Protein AF-0000000067922876 (afdb_homodimer)

Secondary structure (DSSP, 8-state):
------------HHHHHHHHHHHHHHTS-EE-EEEEEE-TTS-EEEEEE--EEEEETTTTEEEEEEETT-TTHHHHHHH-EEEEEEPBTT-HHHHHHHHS--S-GGGGS-EEE-TTS-EEETT-SEEEEEEEEEEEEETTEEEEEEEEEEEEE---PBPEEETTEEEEEEE-/-------------HHHHHHHHHHHHHTS-EE-EEEEEE-TTS-EEEEEE--EEEEETTTTEEEEEEETT-TTHHHHHHH-EEEEEEPBTT-HHHHHHHHS--S-GGGGS-EEE-TTS-EEETT-SEEEEEEEEEEEEETTEEEEEEEEEEEEE---PBPEEETTEEEEEEE-

Organism: Mesorhizobium plurifarium (NCBI:txid69974)

Sequence (344 aa):
MNAPLVGTSAHAPFAAGRDLFKTVSSHWPSGVAVITATADDKSLHGLTMSAVIALSLDPMQYLISVDKTSNTLPVLKATRRFCINFLSSRQQDVCMLFASKAADKFASVSHRISDTGLPLIEGAVSHIVCDVNSVISSGDHEIMIGDVRDIEHAGGDPLIHFKRSFHTVQPGMNAPLVGTSAHAPFAAGRDLFKTVSSHWPSGVAVITATADDKSLHGLTMSAVIALSLDPMQYLISVDKTSNTLPVLKATRRFCINFLSSRQQDVCMLFASKAADKFASVSHRISDTGLPLIEGAVSHIVCDVNSVISSGDHEIMIGDVRDIEHAGGDPLIHFKRSFHTVQPG

InterPro domains:
  IPR002563 Flavin reductase like domain [PF01613] (27-169)
  IPR002563 Flavin reductase like domain [SM00903] (25-168)
  IPR012349 FMN-binding split barrel [G3DSA:2.30.110.10] (16-172)
  IPR050268 NADH-dependent flavin reductase [PTHR30466] (20-170)

Solvent-accessible surface area (backbone atoms only — not comparable to full-atom values): 18486 Å² total; per-residue (Å²): 136,85,75,79,77,78,74,73,81,69,73,85,49,66,61,60,45,47,55,51,47,54,54,58,51,30,60,50,36,24,27,37,28,40,40,22,26,42,35,92,87,63,50,76,41,52,37,43,47,57,49,65,33,80,56,19,78,56,60,46,27,38,33,41,57,42,51,68,81,42,85,43,47,65,39,38,70,71,61,33,39,39,23,43,26,34,32,19,56,85,36,58,66,58,46,53,52,34,62,46,88,65,78,71,60,64,82,79,46,67,59,48,68,45,98,86,58,29,57,42,57,64,78,30,22,27,40,39,33,24,38,52,74,45,75,45,82,48,67,48,18,34,39,35,34,20,40,61,75,45,75,45,78,73,54,77,59,45,23,27,41,39,66,89,37,63,26,34,79,39,87,95,136,84,74,79,77,77,74,75,80,68,70,87,49,69,62,62,46,46,57,52,46,52,53,55,51,31,59,48,37,24,28,37,29,38,39,21,27,41,36,95,88,64,51,76,42,51,36,43,48,56,48,66,32,81,54,21,76,56,61,45,27,37,34,40,58,40,52,67,82,44,85,44,45,65,40,39,72,72,60,34,39,39,22,44,26,34,32,18,57,85,35,59,66,58,46,53,53,34,63,48,88,65,76,71,60,64,81,79,45,66,59,46,69,44,98,86,58,31,57,44,57,65,78,30,22,27,39,39,32,26,38,52,74,46,76,45,84,48,70,48,18,34,37,36,35,20,39,60,74,45,76,46,77,75,54,78,58,44,23,28,43,38,67,88,37,60,25,32,79,39,86,96

Radius of gyration: 21.59 Å; Cα contacts (8 Å, |Δi|>4): 779; chains: 2; bounding box: 59×87×53 Å

pLDDT: mean 91.7, std 16.91, range [32.31, 98.94]

Nearest PDB structures (foldseek):
  3nfw-assembly1_A  TM=9.593E-01  e=5.603E-18  Mycolicibacterium thermoresistibile ATCC 19527
  3rh7-assembly2_D  TM=9.737E-01  e=1.485E-16  Sinorhizobium meliloti 1021
  5zyr-assembly1_B  TM=9.660E-01  e=1.659E-16  Acinetobacter baumannii
  5zc2-assembly1_B  TM=9.644E-01  e=4.036E-16  Acinetobacter baumannii
  3pft-assembly1_A  TM=9.306E-01  e=4.915E-15  Mycolicibacterium goodii

Structure (mmCIF, N/CA/C/O backbone):
data_AF-0000000067922876-model_v1
#
loop_
_entity.id
_entity.type
_entity.pdbx_description
1 polymer 'Putative Flavin-dependent monooxygenase, reductase subunit HsaB'
#
loop_
_atom_site.group_PDB
_atom_site.id
_atom_site.type_symbol
_atom_site.label_atom_id
_atom_site.label_alt_id
_atom_site.label_comp_id
_atom_site.label_asym_id
_atom_site.label_entity_id
_atom_site.label_seq_id
_atom_site.pdbx_PDB_ins_code
_atom_site.Cartn_x
_atom_site.Cartn_y
_atom_site.Cartn_z
_atom_site.occupancy
_atom_site.B_iso_or_equiv
_atom_site.auth_seq_id
_atom_site.auth_comp_id
_atom_site.auth_asym_id
_atom_site.auth_atom_id
_atom_site.pdbx_PDB_model_num
ATOM 1 N N . MET A 1 1 ? -32.156 -36.281 -33.844 1 32.38 1 MET A N 1
ATOM 2 C CA . MET A 1 1 ? -31.922 -36.375 -32.406 1 32.38 1 MET A CA 1
ATOM 3 C C . MET A 1 1 ? -31.172 -35.156 -31.891 1 32.38 1 MET A C 1
ATOM 5 O O . MET A 1 1 ? -29.984 -34.969 -32.219 1 32.38 1 MET A O 1
ATOM 9 N N . ASN A 1 2 ? -31.75 -33.938 -31.531 1 32.97 2 ASN A N 1
ATOM 10 C CA . ASN A 1 2 ? -31.328 -32.562 -31.234 1 32.97 2 ASN A CA 1
ATOM 11 C C . ASN A 1 2 ? -30.609 -32.5 -29.891 1 32.97 2 ASN A C 1
ATOM 13 O O . ASN A 1 2 ? -31.203 -32.781 -28.844 1 32.97 2 ASN A O 1
ATOM 17 N N . ALA A 1 3 ? -29.328 -32.875 -29.766 1 40.41 3 ALA A N 1
ATOM 18 C CA . ALA A 1 3 ? -28.594 -33 -28.516 1 40.41 3 ALA A CA 1
ATOM 19 C C . ALA A 1 3 ? -28.672 -31.688 -27.719 1 40.41 3 ALA A C 1
ATOM 21 O O . ALA A 1 3 ? -28.5 -30.609 -28.266 1 40.41 3 ALA A O 1
ATOM 22 N N . PRO A 1 4 ? -29.375 -31.625 -26.516 1 35.56 4 PRO A N 1
ATOM 23 C CA . PRO A 1 4 ? -29.562 -30.391 -25.766 1 35.56 4 PRO A CA 1
ATOM 24 C C . PRO A 1 4 ? -28.25 -29.703 -25.406 1 35.56 4 PRO A C 1
ATOM 26 O O . PRO A 1 4 ? -27.234 -30.375 -25.234 1 35.56 4 PRO A O 1
ATOM 29 N N . LEU A 1 5 ? -28.094 -28.469 -25.844 1 32.97 5 LEU A N 1
ATOM 30 C CA . LEU A 1 5 ? -27 -27.516 -25.594 1 32.97 5 LEU A CA 1
ATOM 31 C C . LEU A 1 5 ? -26.703 -27.391 -24.109 1 32.97 5 LEU A C 1
ATOM 33 O O . LEU A 1 5 ? -27.609 -27.203 -23.297 1 32.97 5 LEU A O 1
ATOM 37 N N . VAL A 1 6 ? -25.812 -28.156 -23.547 1 34.28 6 VAL A N 1
ATOM 38 C CA . VAL A 1 6 ? -25.281 -28.109 -22.188 1 34.28 6 VAL A CA 1
ATOM 39 C C . VAL A 1 6 ? -25.219 -26.656 -21.719 1 34.28 6 VAL A C 1
ATOM 41 O O . VAL A 1 6 ? -24.641 -25.812 -22.391 1 34.28 6 VAL A O 1
ATOM 44 N N . GLY A 1 7 ? -26.266 -26.094 -21.094 1 33.53 7 GLY A N 1
ATOM 45 C CA . GLY A 1 7 ? -26.328 -24.828 -20.359 1 33.53 7 GLY A CA 1
ATOM 46 C C . GLY A 1 7 ? -25.016 -24.484 -19.672 1 33.53 7 GLY A C 1
ATOM 47 O O . GLY A 1 7 ? -24.438 -25.312 -18.969 1 33.53 7 GLY A O 1
ATOM 48 N N . THR A 1 8 ? -24.203 -23.672 -20.219 1 33.72 8 THR A N 1
ATOM 49 C CA . THR A 1 8 ? -23.031 -22.984 -19.672 1 33.72 8 THR A CA 1
ATOM 50 C C . THR A 1 8 ? -23.312 -22.516 -18.25 1 33.72 8 THR A C 1
ATOM 52 O O . THR A 1 8 ? -24.266 -21.766 -18.016 1 33.72 8 THR A O 1
ATOM 55 N N . SER A 1 9 ? -23.438 -23.406 -17.234 1 35.66 9 SER A N 1
ATOM 56 C CA . SER A 1 9 ? -23.516 -23.047 -15.82 1 35.66 9 SER A CA 1
ATOM 57 C C . SER A 1 9 ? -22.938 -21.656 -15.562 1 35.66 9 SER A C 1
ATOM 59 O O . SER A 1 9 ? -21.734 -21.438 -15.797 1 35.66 9 SER A O 1
ATOM 61 N N . ALA A 1 10 ? -23.594 -20.672 -15.797 1 35.53 10 ALA A N 1
ATOM 62 C CA . ALA A 1 10 ? -23.516 -19.234 -15.547 1 35.53 10 ALA A CA 1
ATOM 63 C C . ALA A 1 10 ? -22.828 -18.938 -14.219 1 35.53 10 ALA A C 1
ATOM 65 O O . ALA A 1 10 ? -23.188 -19.5 -13.18 1 35.53 10 ALA A O 1
ATOM 66 N N . HIS A 1 11 ? -21.656 -18.469 -14.062 1 37.47 11 HIS A N 1
ATOM 67 C CA . HIS A 1 11 ? -20.891 -17.875 -12.969 1 37.47 11 HIS A CA 1
ATOM 68 C C . HIS A 1 11 ? -21.797 -17.078 -12.031 1 37.47 11 HIS A C 1
ATOM 70 O O . HIS A 1 11 ? -22.312 -16.031 -12.414 1 37.47 11 HIS A O 1
ATOM 76 N N . ALA A 1 12 ? -22.781 -17.5 -11.438 1 43.47 12 ALA A N 1
ATOM 77 C CA . ALA A 1 12 ? -23.281 -17 -10.156 1 43.47 12 ALA A CA 1
ATOM 78 C C . ALA A 1 12 ? -22.234 -16.172 -9.43 1 43.47 12 ALA A C 1
ATOM 80 O O . ALA A 1 12 ? -22.266 -16.047 -8.203 1 43.47 12 ALA A O 1
ATOM 81 N N . PRO A 1 13 ? -20.719 -15.773 -9.945 1 47.78 13 PRO A N 1
ATOM 82 C CA . PRO A 1 13 ? -19.281 -15.516 -9.953 1 47.78 13 PRO A CA 1
ATOM 83 C C . PRO A 1 13 ? -18.922 -14.148 -9.367 1 47.78 13 PRO A C 1
ATOM 85 O O . PRO A 1 13 ? -17.891 -14.008 -8.711 1 47.78 13 PRO A O 1
ATOM 88 N N . PHE A 1 14 ? -19.797 -13.125 -9.719 1 53.66 14 PHE A N 1
ATOM 89 C CA . PHE A 1 14 ? -19.297 -11.781 -9.438 1 53.66 14 PHE A CA 1
ATOM 90 C C . PHE A 1 14 ? -19.281 -11.516 -7.934 1 53.66 14 PHE A C 1
ATOM 92 O O . PHE A 1 14 ? -18.281 -11.016 -7.398 1 53.66 14 PHE A O 1
ATOM 99 N N . ALA A 1 15 ? -20.484 -11.75 -7.207 1 64.94 15 ALA A N 1
ATOM 100 C CA . ALA A 1 15 ? -20.594 -11.461 -5.777 1 64.94 15 ALA A CA 1
ATOM 101 C C . ALA A 1 15 ? -19.609 -12.32 -4.973 1 64.94 15 ALA A C 1
ATOM 103 O O . ALA A 1 15 ? -18.969 -11.828 -4.047 1 64.94 15 ALA A O 1
ATOM 104 N N . ALA A 1 16 ? -19.719 -13.602 -5.285 1 72.5 16 ALA A N 1
ATOM 105 C CA . ALA A 1 16 ? -18.781 -14.484 -4.605 1 72.5 16 ALA A CA 1
ATOM 106 C C . ALA A 1 16 ? -17.344 -14.008 -4.797 1 72.5 16 ALA A C 1
ATOM 108 O O . ALA A 1 16 ? -16.531 -14.07 -3.867 1 72.5 16 ALA A O 1
ATOM 109 N N . GLY A 1 17 ? -17.219 -13.477 -5.887 1 90.5 17 GLY A N 1
ATOM 110 C CA . GLY A 1 17 ? -15.891 -12.938 -6.184 1 90.5 17 GLY A CA 1
ATOM 111 C C . GLY A 1 17 ? -15.555 -11.703 -5.359 1 90.5 17 GLY A C 1
ATOM 112 O O . GLY A 1 17 ? -14.453 -11.602 -4.824 1 90.5 17 GLY A O 1
ATOM 113 N N . ARG A 1 18 ? -16.625 -10.906 -5.086 1 93.19 18 ARG A N 1
ATOM 114 C CA . ARG A 1 18 ? -16.422 -9.672 -4.336 1 93.19 18 ARG A CA 1
ATOM 115 C C . ARG A 1 18 ? -16.156 -9.961 -2.863 1 93.19 18 ARG A C 1
ATOM 117 O O . ARG A 1 18 ? -15.289 -9.336 -2.25 1 93.19 18 ARG A O 1
ATOM 124 N N . ASP A 1 19 ? -16.969 -10.852 -2.291 1 95.69 19 ASP A N 1
ATOM 125 C CA . ASP A 1 19 ? -16.797 -11.203 -0.886 1 95.69 19 ASP A CA 1
ATOM 126 C C . ASP A 1 19 ? -15.414 -11.812 -0.644 1 95.69 19 ASP A C 1
ATOM 128 O O . ASP A 1 19 ? -14.766 -11.5 0.354 1 95.69 19 ASP A O 1
ATOM 132 N N . LEU A 1 20 ? -15.078 -12.711 -1.515 1 97.25 20 LEU A N 1
ATOM 133 C CA . LEU A 1 20 ? -13.758 -13.328 -1.408 1 97.25 20 LEU A CA 1
ATOM 134 C C . LEU A 1 20 ? -12.656 -12.281 -1.541 1 97.25 20 LEU A C 1
ATOM 136 O O . LEU A 1 20 ? -11.68 -12.305 -0.794 1 97.25 20 LEU A O 1
ATOM 140 N N . PHE A 1 21 ? -12.875 -11.359 -2.436 1 98.31 21 PHE A N 1
ATOM 141 C CA . PHE A 1 21 ? -11.938 -10.258 -2.617 1 98.31 21 PHE A CA 1
ATOM 142 C C . PHE A 1 21 ? -11.781 -9.461 -1.329 1 98.31 21 PHE A C 1
ATOM 144 O O . PHE A 1 21 ? -10.664 -9.195 -0.882 1 98.31 21 PHE A O 1
ATOM 151 N N . LYS A 1 22 ? -12.844 -9.086 -0.706 1 97.5 22 LYS A N 1
ATOM 152 C CA . LYS A 1 22 ? -12.82 -8.312 0.533 1 97.5 22 LYS A CA 1
ATOM 153 C C . LYS A 1 22 ? -12.141 -9.094 1.655 1 97.5 22 LYS A C 1
ATOM 155 O O . LYS A 1 22 ? -11.383 -8.531 2.447 1 97.5 22 LYS A O 1
ATOM 160 N N . THR A 1 23 ? -12.43 -10.375 1.702 1 96.94 23 THR A N 1
ATOM 161 C CA . THR A 1 23 ? -11.82 -11.219 2.727 1 96.94 23 THR A CA 1
ATOM 162 C C . THR A 1 23 ? -10.305 -11.258 2.566 1 96.94 23 THR A C 1
ATOM 164 O O . THR A 1 23 ? -9.57 -11.008 3.523 1 96.94 23 THR A O 1
ATOM 167 N N . VAL A 1 24 ? -9.812 -11.5 1.406 1 97.94 24 VAL A N 1
ATOM 168 C CA . VAL A 1 24 ? -8.383 -11.617 1.147 1 97.94 24 VAL A CA 1
ATOM 169 C C . VAL A 1 24 ? -7.699 -10.273 1.376 1 97.94 24 VAL A C 1
ATOM 171 O O . VAL A 1 24 ? -6.613 -10.211 1.952 1 97.94 24 VAL A O 1
ATOM 174 N N . SER A 1 25 ? -8.352 -9.172 0.946 1 97.81 25 SER A N 1
ATOM 175 C CA . SER A 1 25 ? -7.789 -7.84 1.143 1 97.81 25 SER A CA 1
ATOM 176 C C . SER A 1 25 ? -7.637 -7.516 2.625 1 97.81 25 SER A C 1
ATOM 178 O O . SER A 1 25 ? -6.652 -6.895 3.033 1 97.81 25 SER A O 1
ATOM 180 N N . SER A 1 26 ? -8.609 -7.988 3.432 1 96.94 26 SER A N 1
ATOM 181 C CA . SER A 1 26 ? -8.555 -7.734 4.867 1 96.94 26 SER A CA 1
ATOM 182 C C . SER A 1 26 ? -7.465 -8.562 5.535 1 96.94 26 SER A C 1
ATOM 184 O O . SER A 1 26 ? -7.086 -8.297 6.676 1 96.94 26 SER A O 1
ATOM 186 N N . HIS A 1 27 ? -6.914 -9.555 4.875 1 96.56 27 HIS A N 1
ATOM 187 C CA . HIS A 1 27 ? -5.871 -10.422 5.414 1 96.56 27 HIS A CA 1
ATOM 188 C C . HIS A 1 27 ? -4.484 -9.883 5.074 1 96.56 27 HIS A C 1
ATOM 190 O O . HIS A 1 27 ? -3.473 -10.508 5.406 1 96.56 27 HIS A O 1
ATOM 196 N N . TRP A 1 28 ? -4.406 -8.805 4.406 1 97.62 28 TRP A N 1
ATOM 197 C CA . TRP A 1 28 ? -3.166 -8.047 4.246 1 97.62 28 TRP A CA 1
ATOM 198 C C . TRP A 1 28 ? -2.994 -7.035 5.371 1 97.62 28 TRP A C 1
ATOM 200 O O . TRP A 1 28 ? -3.686 -6.012 5.402 1 97.62 28 TRP A O 1
ATOM 210 N N . PRO A 1 29 ? -2.066 -7.289 6.289 1 97.19 29 PRO A N 1
ATOM 211 C CA . PRO A 1 29 ? -1.859 -6.316 7.367 1 97.19 29 PRO A CA 1
ATOM 212 C C . PRO A 1 29 ? -1.203 -5.027 6.883 1 97.19 29 PRO A C 1
ATOM 214 O O . PRO A 1 29 ? -0.337 -5.062 6.008 1 97.19 29 PRO A O 1
ATOM 217 N N . SER A 1 30 ? -1.574 -3.979 7.48 1 97.94 30 SER A N 1
ATOM 218 C CA . SER A 1 30 ? -0.999 -2.688 7.121 1 97.94 30 SER A CA 1
ATOM 219 C C . SER A 1 30 ? -1.071 -1.705 8.289 1 97.94 30 SER A C 1
ATOM 221 O O . SER A 1 30 ? -1.905 -1.856 9.18 1 97.94 30 SER A O 1
ATOM 223 N N . GLY A 1 31 ? -0.186 -0.714 8.234 1 97.94 31 GLY A N 1
ATOM 224 C CA . GLY A 1 31 ? -0.417 0.472 9.039 1 97.94 31 GLY A CA 1
ATOM 225 C C . GLY A 1 31 ? -1.659 1.24 8.633 1 97.94 31 GLY A C 1
ATOM 226 O O . GLY A 1 31 ? -2.312 0.896 7.645 1 97.94 31 GLY A O 1
ATOM 227 N N . VAL A 1 32 ? -1.961 2.236 9.438 1 98.62 32 VAL A N 1
ATOM 228 C CA . VAL A 1 32 ? -3.104 3.104 9.172 1 98.62 32 VAL A CA 1
ATOM 229 C C . VAL A 1 32 ? -2.68 4.566 9.297 1 98.62 32 VAL A C 1
ATOM 231 O O . VAL A 1 32 ? -1.89 4.918 10.18 1 98.62 32 VAL A O 1
ATOM 234 N N . ALA A 1 33 ? -3.227 5.34 8.43 1 98.88 33 ALA A N 1
ATOM 235 C CA . ALA A 1 33 ? -2.941 6.77 8.438 1 98.88 33 ALA A CA 1
ATOM 236 C C . ALA A 1 33 ? -4.227 7.586 8.352 1 98.88 33 ALA A C 1
ATOM 238 O O . ALA A 1 33 ? -5.262 7.082 7.91 1 98.88 33 ALA A O 1
ATOM 239 N N . VAL A 1 34 ? -4.164 8.781 8.797 1 98.94 34 VAL A N 1
ATOM 240 C CA . VAL A 1 34 ? -5.117 9.82 8.414 1 98.94 34 VAL A CA 1
ATOM 241 C C . VAL A 1 34 ? -4.473 10.766 7.406 1 98.94 34 VAL A C 1
ATOM 243 O O . VAL A 1 34 ? -3.416 11.344 7.672 1 98.94 34 VAL A O 1
ATOM 246 N N . ILE A 1 35 ? -5.078 10.859 6.289 1 98.94 35 ILE A N 1
ATOM 247 C CA . ILE A 1 35 ? -4.684 11.852 5.293 1 98.94 35 ILE A CA 1
ATOM 248 C C . ILE A 1 35 ? -5.43 13.164 5.547 1 98.94 35 ILE A C 1
ATOM 250 O O . ILE A 1 35 ? -6.656 13.172 5.676 1 98.94 35 ILE A O 1
ATOM 254 N N . THR A 1 36 ? -4.695 14.25 5.645 1 98.88 36 THR A N 1
ATOM 255 C CA . THR A 1 36 ? -5.355 15.531 5.91 1 98.88 36 THR A CA 1
ATOM 256 C C . THR A 1 36 ? -5.09 16.516 4.781 1 98.88 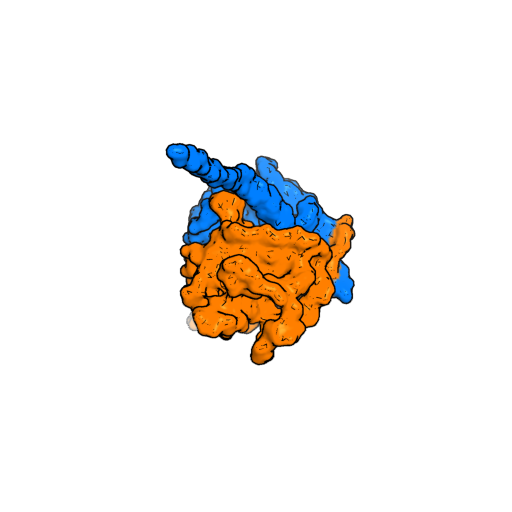36 THR A C 1
ATOM 258 O O . THR A 1 36 ? -4.074 16.422 4.086 1 98.88 36 THR A O 1
ATOM 261 N N . ALA A 1 37 ? -5.961 17.406 4.637 1 98.69 37 ALA A N 1
ATOM 262 C CA . ALA A 1 37 ? -5.91 18.469 3.645 1 98.69 37 ALA A CA 1
ATOM 263 C C . ALA A 1 37 ? -6.664 19.719 4.129 1 98.69 37 ALA A C 1
ATOM 265 O O . ALA A 1 37 ? -7.504 19.625 5.027 1 98.69 37 ALA A O 1
ATOM 266 N N . THR A 1 38 ? -6.332 20.812 3.576 1 98.62 38 THR A N 1
ATOM 267 C CA . THR A 1 38 ? -7.004 22.078 3.846 1 98.62 38 THR A CA 1
ATOM 268 C C . THR A 1 38 ? -7.637 22.641 2.574 1 98.62 38 THR A C 1
ATOM 270 O O . THR A 1 38 ? -6.957 22.828 1.563 1 98.62 38 THR A O 1
ATOM 273 N N . ALA A 1 39 ? -8.938 22.922 2.682 1 98.31 39 ALA A N 1
ATOM 274 C CA . ALA A 1 39 ? -9.633 23.5 1.541 1 98.31 39 ALA A CA 1
ATOM 275 C C . ALA A 1 39 ? -9.273 24.984 1.381 1 98.31 39 ALA A C 1
ATOM 277 O O . ALA A 1 39 ? -8.641 25.578 2.262 1 98.31 39 ALA A O 1
ATOM 278 N N . ASP A 1 40 ? -9.672 25.516 0.248 1 97.38 40 ASP A N 1
ATOM 279 C CA . ASP A 1 40 ? -9.383 26.906 -0.05 1 97.38 40 ASP A CA 1
ATOM 280 C C . ASP A 1 40 ? -10.062 27.844 0.958 1 97.38 40 ASP A C 1
ATOM 282 O O . ASP A 1 40 ? -9.539 28.906 1.27 1 97.38 40 ASP A O 1
ATOM 286 N N . ASP A 1 41 ? -11.188 27.453 1.432 1 97.31 41 ASP A N 1
ATOM 287 C CA . ASP A 1 41 ? -11.898 28.266 2.408 1 97.31 41 ASP A CA 1
ATOM 288 C C . ASP A 1 41 ? -11.359 28.031 3.818 1 97.31 41 ASP A C 1
ATOM 290 O O . ASP A 1 41 ? -11.977 28.469 4.801 1 97.31 41 ASP A O 1
ATOM 294 N N . LYS A 1 42 ? -10.336 27.234 3.947 1 96.69 42 LYS A N 1
ATOM 295 C CA . LYS A 1 42 ? -9.578 26.984 5.172 1 96.69 42 LYS A CA 1
ATOM 296 C C . LYS A 1 42 ? -10.234 25.906 6.016 1 96.69 42 LYS A C 1
ATOM 298 O O . LYS A 1 42 ? -9.742 25.562 7.094 1 96.69 42 LYS A O 1
ATOM 303 N N . SER A 1 43 ? -11.336 25.375 5.488 1 97.25 43 SER A N 1
ATOM 304 C CA . SER A 1 43 ? -11.891 24.219 6.203 1 97.25 43 SER A CA 1
ATOM 305 C C . SER A 1 43 ? -10.945 23.031 6.148 1 97.25 43 SER A C 1
ATOM 307 O O . SER A 1 43 ? -10.281 22.797 5.133 1 97.25 43 SER A O 1
ATOM 309 N N . LEU A 1 44 ? -10.891 22.281 7.242 1 98.25 44 LEU A N 1
ATOM 310 C CA . LEU A 1 44 ? -9.992 21.141 7.375 1 98.25 44 LEU A CA 1
ATOM 311 C C . LEU A 1 44 ? -10.719 19.844 7.035 1 98.25 44 LEU A C 1
ATOM 313 O O . LEU A 1 44 ? -11.875 19.656 7.41 1 98.25 44 LEU A O 1
ATOM 317 N N . HIS A 1 45 ? -10.062 18.984 6.297 1 98.12 45 HIS A N 1
ATOM 318 C CA . HIS A 1 45 ? -10.602 17.703 5.867 1 98.12 45 HIS A CA 1
ATOM 319 C C . HIS A 1 45 ? -9.617 16.578 6.145 1 98.12 45 HIS A C 1
ATOM 321 O O . HIS A 1 45 ? -8.406 16.812 6.246 1 98.12 45 HIS A O 1
ATOM 327 N N . GLY A 1 46 ? -10.117 15.406 6.281 1 98.62 46 GLY A N 1
ATOM 328 C CA . GLY A 1 46 ? -9.258 14.242 6.449 1 98.62 46 GLY A CA 1
ATOM 329 C C . GLY A 1 46 ? -10.008 12.93 6.359 1 98.62 46 GLY A C 1
ATOM 330 O O . GLY A 1 46 ? -11.234 12.891 6.516 1 98.62 46 GLY A O 1
ATOM 331 N N . LEU A 1 47 ? -9.344 11.898 6.129 1 98.62 47 LEU A N 1
ATOM 332 C CA . LEU A 1 47 ? -9.914 10.555 6.062 1 98.62 47 LEU A CA 1
ATOM 333 C C . LEU A 1 47 ? -8.906 9.508 6.512 1 98.62 47 LEU A C 1
ATOM 335 O O . LEU A 1 47 ? -7.699 9.688 6.34 1 98.62 47 LEU A O 1
ATOM 339 N N . THR A 1 48 ? -9.391 8.414 7.074 1 98.69 48 THR A N 1
ATOM 340 C CA . THR A 1 48 ? -8.586 7.25 7.445 1 98.69 48 THR A CA 1
ATOM 341 C C . THR A 1 48 ? -8.367 6.34 6.238 1 98.69 48 THR A C 1
ATOM 343 O O . THR A 1 48 ? -9.289 6.102 5.453 1 98.69 48 THR A O 1
ATOM 346 N N . MET A 1 49 ? -7.152 5.867 6.07 1 98.56 49 MET A N 1
ATOM 347 C CA . MET A 1 49 ? -6.914 4.844 5.059 1 98.56 49 MET A CA 1
ATOM 348 C C . MET A 1 49 ? -5.664 4.035 5.387 1 98.56 49 MET A C 1
ATOM 350 O O . MET A 1 49 ? -4.852 4.445 6.219 1 98.56 49 MET A O 1
ATOM 354 N N . SER A 1 50 ? -5.539 2.918 4.707 1 98.62 50 SER A N 1
ATOM 355 C CA . SER A 1 50 ? -4.332 2.1 4.773 1 98.62 50 SER A CA 1
ATOM 356 C C . SER A 1 50 ? -3.666 1.988 3.408 1 98.62 50 SER A C 1
ATOM 358 O O . SER A 1 50 ? -2.568 1.437 3.291 1 98.62 50 SER A O 1
ATOM 360 N N . ALA A 1 51 ? -4.277 2.479 2.373 1 98.81 51 ALA A N 1
ATOM 361 C CA . ALA A 1 51 ? -3.748 2.398 1.014 1 98.81 51 ALA A CA 1
ATOM 362 C C . ALA A 1 51 ? -2.664 3.447 0.787 1 98.81 51 ALA A C 1
ATOM 364 O O . ALA A 1 51 ? -2.885 4.434 0.081 1 98.81 51 ALA A O 1
ATOM 365 N N . VAL A 1 52 ? -1.503 3.25 1.337 1 98.94 52 VAL A N 1
ATOM 366 C CA . VAL A 1 52 ? -0.335 4.125 1.3 1 98.94 52 VAL A CA 1
ATOM 367 C C . VAL A 1 52 ? 0.901 3.316 0.909 1 98.94 52 VAL A C 1
ATOM 369 O O . VAL A 1 52 ? 1.114 2.211 1.413 1 98.94 52 VAL A O 1
ATOM 372 N N . ILE A 1 53 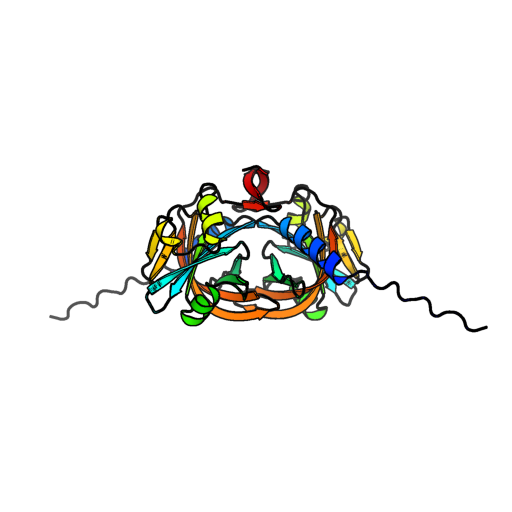? 1.687 3.807 0.001 1 98.81 53 ILE A N 1
ATOM 373 C CA . ILE A 1 53 ? 2.93 3.172 -0.419 1 98.81 53 ILE A CA 1
ATOM 374 C C . ILE A 1 53 ? 4.051 4.207 -0.461 1 98.81 53 ILE A C 1
ATOM 376 O O . ILE A 1 53 ? 3.873 5.301 -1.002 1 98.81 53 ILE A O 1
ATOM 380 N N . ALA A 1 54 ? 5.129 3.938 0.248 1 98.75 54 ALA A N 1
ATOM 381 C CA . ALA A 1 54 ? 6.348 4.66 -0.098 1 98.75 54 ALA A CA 1
ATOM 382 C C . ALA A 1 54 ? 6.805 4.316 -1.513 1 98.75 54 ALA A C 1
ATOM 384 O O . ALA A 1 54 ? 7.426 3.273 -1.736 1 98.75 54 ALA A O 1
ATOM 385 N N . LEU A 1 55 ? 6.582 5.152 -2.418 1 98.69 55 LEU A N 1
ATOM 386 C CA . LEU A 1 55 ? 6.578 4.812 -3.838 1 98.69 55 LEU A CA 1
ATOM 387 C C . LEU A 1 55 ? 7.988 4.871 -4.414 1 98.69 55 LEU A C 1
ATOM 389 O O . LEU A 1 55 ? 8.414 3.957 -5.129 1 98.69 55 LEU A O 1
ATOM 393 N N . SER A 1 56 ? 8.672 5.91 -4.129 1 98.62 56 SER A N 1
ATOM 394 C CA . SER A 1 56 ? 9.953 6.176 -4.766 1 98.62 56 SER A CA 1
ATOM 395 C C . SER A 1 56 ? 10.93 6.828 -3.793 1 98.62 56 SER A C 1
ATOM 397 O O . SER A 1 56 ? 10.531 7.652 -2.967 1 98.62 56 SER A O 1
ATOM 399 N N . LEU A 1 57 ? 12.141 6.461 -3.895 1 98 57 LEU A N 1
ATOM 400 C CA . LEU A 1 57 ? 13.203 7.105 -3.131 1 98 57 LEU A CA 1
ATOM 401 C C . LEU A 1 57 ? 13.781 8.297 -3.895 1 98 57 LEU A C 1
ATOM 403 O O . LEU A 1 57 ? 14.156 9.305 -3.289 1 98 57 LEU A O 1
ATOM 407 N N . ASP A 1 58 ? 13.789 8.133 -5.23 1 96.75 58 ASP A N 1
ATOM 408 C CA . ASP A 1 58 ? 14.328 9.195 -6.066 1 96.75 58 ASP A CA 1
ATOM 409 C C . ASP A 1 58 ? 13.43 9.469 -7.266 1 96.75 58 ASP A C 1
ATOM 411 O O . ASP A 1 58 ? 13.477 8.75 -8.266 1 96.75 58 ASP A O 1
ATOM 415 N N . PRO A 1 59 ? 12.758 10.703 -7.238 1 97.75 59 PRO A N 1
ATOM 416 C CA . PRO A 1 59 ? 12.562 11.547 -6.059 1 97.75 59 PRO A CA 1
ATOM 417 C C . PRO A 1 59 ? 11.758 10.852 -4.957 1 97.75 59 PRO A C 1
ATOM 419 O O . PRO A 1 59 ? 11.219 9.766 -5.18 1 97.75 59 PRO A O 1
ATOM 422 N N . MET A 1 60 ? 11.742 11.445 -3.773 1 98.62 60 MET A N 1
ATOM 423 C CA . MET A 1 60 ? 10.961 10.898 -2.67 1 98.62 60 MET A CA 1
ATOM 424 C C . MET A 1 60 ? 9.469 11.125 -2.898 1 98.62 60 MET A C 1
ATOM 426 O O . MET A 1 60 ? 9.008 12.266 -2.951 1 98.62 60 MET A O 1
ATOM 430 N N . GLN A 1 61 ? 8.75 9.984 -3.039 1 98.81 61 GLN A N 1
ATOM 431 C CA . GLN A 1 61 ? 7.32 10.055 -3.332 1 98.81 61 GLN A CA 1
ATOM 432 C C . GLN A 1 61 ? 6.539 9.055 -2.482 1 98.81 61 GLN A C 1
ATOM 434 O O . GLN A 1 61 ? 7.031 7.965 -2.186 1 98.81 61 GLN A O 1
ATOM 439 N N . TYR A 1 62 ? 5.383 9.484 -2.113 1 98.88 62 TYR A N 1
ATOM 440 C CA . TYR A 1 62 ? 4.363 8.57 -1.62 1 98.88 62 TYR A CA 1
ATOM 441 C C . TYR A 1 62 ? 3.189 8.492 -2.588 1 98.88 62 TYR A C 1
ATOM 443 O O . TYR A 1 62 ? 2.959 9.414 -3.373 1 98.88 62 TYR A O 1
ATOM 451 N N . LEU A 1 63 ? 2.557 7.367 -2.572 1 98.94 63 LEU A N 1
ATOM 452 C CA . LEU A 1 63 ? 1.294 7.148 -3.27 1 98.94 63 LEU A CA 1
ATOM 453 C C . LEU A 1 63 ? 0.172 6.848 -2.281 1 98.94 63 LEU A C 1
ATOM 455 O O . LEU A 1 63 ? 0.363 6.086 -1.331 1 98.94 63 LEU A O 1
ATOM 459 N N . ILE A 1 64 ? -1.017 7.508 -2.424 1 98.94 64 ILE A N 1
ATOM 460 C CA . ILE A 1 64 ? -2.236 7.16 -1.701 1 98.94 64 ILE A CA 1
ATOM 461 C C . ILE A 1 64 ? -3.355 6.855 -2.693 1 98.94 64 ILE A C 1
ATOM 463 O O . ILE A 1 64 ? -3.361 7.379 -3.811 1 98.94 64 ILE A O 1
ATOM 467 N N . SER A 1 65 ? -4.227 5.984 -2.346 1 98.94 65 SER A N 1
ATOM 468 C CA . SER A 1 65 ? -5.402 5.66 -3.146 1 98.94 65 SER A CA 1
ATOM 469 C C . SER A 1 65 ? -6.688 6.059 -2.43 1 98.94 65 SER A C 1
ATOM 471 O O . SER A 1 65 ? -7 5.531 -1.359 1 98.94 65 SER A O 1
ATOM 473 N N . VAL A 1 66 ? -7.422 6.945 -3.021 1 98.88 66 VAL A N 1
ATOM 474 C CA . VAL A 1 66 ? -8.539 7.586 -2.336 1 98.88 66 VAL A CA 1
ATOM 475 C C . VAL A 1 66 ? -9.859 7.137 -2.967 1 98.88 66 VAL A C 1
ATOM 477 O O . VAL A 1 66 ? -10.039 7.242 -4.184 1 98.88 66 VAL A O 1
ATOM 480 N N . ASP A 1 67 ? -10.758 6.613 -2.139 1 98.69 67 ASP A N 1
ATOM 481 C CA . ASP A 1 67 ? -12.102 6.258 -2.596 1 98.69 67 ASP A CA 1
ATOM 482 C C . ASP A 1 67 ? -12.781 7.445 -3.27 1 98.69 67 ASP A C 1
ATOM 484 O O . ASP A 1 67 ? -12.789 8.555 -2.729 1 98.69 67 ASP A O 1
ATOM 488 N N . LYS A 1 68 ? -13.344 7.219 -4.387 1 98.56 68 LYS A N 1
ATOM 489 C CA . LYS A 1 68 ? -13.945 8.289 -5.18 1 98.56 68 LYS A CA 1
ATOM 490 C C . LYS A 1 68 ? -15.133 8.906 -4.453 1 98.56 68 LYS A C 1
ATOM 492 O O . LYS A 1 68 ? -15.562 10.008 -4.793 1 98.56 68 LYS A O 1
ATOM 497 N N . THR A 1 69 ? -15.672 8.227 -3.467 1 97.88 69 THR A N 1
ATOM 498 C CA . THR A 1 69 ? -16.828 8.734 -2.736 1 97.88 69 THR A CA 1
ATOM 499 C C . THR A 1 69 ? -16.375 9.555 -1.526 1 97.88 69 THR A C 1
ATOM 501 O O . THR A 1 69 ? -17.219 10.109 -0.804 1 97.88 69 THR A O 1
ATOM 504 N N . SER A 1 70 ? -15.117 9.609 -1.247 1 97.69 70 SER A N 1
ATOM 505 C CA . SER A 1 70 ? -14.609 10.344 -0.088 1 97.69 70 SER A CA 1
ATOM 506 C C . SER A 1 70 ? -14.914 11.828 -0.196 1 97.69 70 SER A C 1
ATOM 508 O O . SER A 1 70 ? -14.695 12.445 -1.244 1 97.69 70 SER A O 1
ATOM 510 N N . ASN A 1 71 ? -15.344 12.453 0.901 1 96.94 71 ASN A N 1
ATOM 511 C CA . ASN A 1 71 ? -15.578 13.898 0.962 1 96.94 71 ASN A CA 1
ATOM 512 C C . ASN A 1 71 ? -14.273 14.68 0.917 1 96.94 71 ASN A C 1
ATOM 514 O O . ASN A 1 71 ? -14.273 15.891 0.682 1 96.94 71 ASN A O 1
ATOM 518 N N . THR A 1 72 ? -13.172 14 1.151 1 97.75 72 THR A N 1
ATOM 519 C CA . THR A 1 72 ? -11.867 14.656 1.163 1 97.75 72 THR A CA 1
ATOM 520 C C . THR A 1 72 ? -11.297 14.758 -0.249 1 97.75 72 THR A C 1
ATOM 522 O O . THR A 1 72 ? -10.461 15.609 -0.527 1 97.75 72 THR A O 1
ATOM 525 N N . LEU A 1 73 ? -11.727 13.906 -1.158 1 98.62 73 LEU A N 1
ATOM 526 C CA . LEU A 1 73 ? -11.125 13.773 -2.48 1 98.62 73 LEU A CA 1
ATOM 527 C C . LEU A 1 73 ? -11.219 15.078 -3.256 1 98.62 73 LEU A C 1
ATOM 529 O O . LEU A 1 73 ? -10.227 15.539 -3.824 1 98.62 73 LEU A O 1
ATOM 533 N N . PRO A 1 74 ? -12.391 15.805 -3.299 1 98.5 74 PRO A N 1
ATOM 534 C CA . PRO A 1 74 ? -12.445 17.062 -4.035 1 98.5 74 PRO A CA 1
ATOM 535 C C . PRO A 1 74 ? -11.438 18.094 -3.523 1 98.5 74 PRO A C 1
ATOM 537 O O . PRO A 1 74 ? -10.867 18.859 -4.309 1 98.5 74 PRO A O 1
ATOM 540 N N . VAL A 1 75 ? -11.219 18.109 -2.227 1 98.56 75 VAL A N 1
ATOM 541 C CA . VAL A 1 75 ? -10.258 19.047 -1.63 1 98.56 75 VAL A CA 1
ATOM 542 C C . VAL A 1 75 ? -8.844 18.688 -2.068 1 98.56 75 VAL A C 1
ATOM 544 O O . VAL A 1 75 ? -8.062 19.562 -2.445 1 98.56 75 VAL A O 1
ATOM 547 N N . LEU A 1 76 ? -8.484 17.391 -2.039 1 98.88 76 LEU A N 1
ATOM 548 C CA . LEU A 1 76 ? -7.176 16.906 -2.461 1 98.88 76 LEU A CA 1
ATOM 549 C C . LEU A 1 76 ? -6.906 17.266 -3.92 1 98.88 76 LEU A C 1
ATOM 551 O O . LEU A 1 76 ? -5.793 17.656 -4.273 1 98.88 76 LEU A O 1
ATOM 555 N N .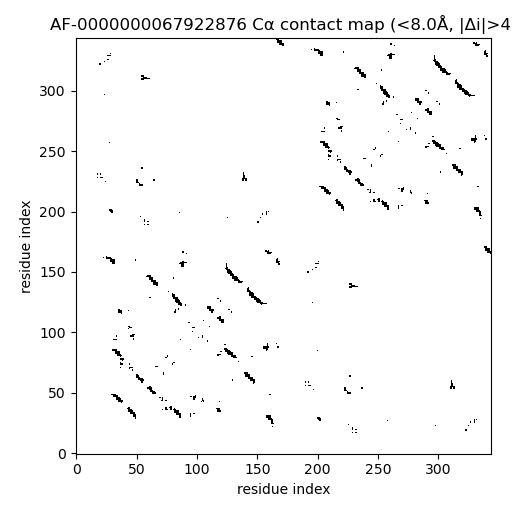 LYS A 1 77 ? -7.891 17.109 -4.758 1 98.75 77 LYS A N 1
ATOM 556 C CA . LYS A 1 77 ? -7.746 17.406 -6.176 1 98.75 77 LYS A CA 1
ATOM 557 C C . LYS A 1 77 ? -7.586 18.906 -6.402 1 98.75 77 LYS A C 1
ATOM 559 O O . LYS A 1 77 ? -6.832 19.344 -7.281 1 98.75 77 LYS A O 1
ATOM 564 N N . ALA A 1 78 ? -8.289 19.719 -5.637 1 98.56 78 ALA A N 1
ATOM 565 C CA . ALA A 1 78 ? -8.289 21.156 -5.816 1 98.56 78 ALA A CA 1
ATOM 566 C C . ALA A 1 78 ? -6.996 21.781 -5.281 1 98.56 78 ALA A C 1
ATOM 568 O O . ALA A 1 78 ? -6.406 22.656 -5.922 1 98.56 78 ALA A O 1
ATOM 569 N N . THR A 1 79 ? -6.52 21.359 -4.094 1 98.5 79 THR A N 1
ATOM 570 C CA . THR A 1 79 ? -5.426 22.031 -3.4 1 98.5 79 THR A CA 1
ATOM 571 C C . THR A 1 79 ? -4.09 21.359 -3.734 1 98.5 79 THR A C 1
ATOM 573 O O . THR A 1 79 ? -3.029 21.969 -3.543 1 98.5 79 THR A O 1
ATOM 576 N N . ARG A 1 80 ? -4.102 20.125 -4.062 1 98.56 80 ARG A N 1
ATOM 577 C CA . ARG A 1 80 ? -2.951 19.344 -4.512 1 98.56 80 ARG A CA 1
ATOM 578 C C . ARG A 1 80 ? -1.885 19.266 -3.424 1 98.56 80 ARG A C 1
ATOM 580 O O . ARG A 1 80 ? -0.689 19.359 -3.711 1 98.56 80 ARG A O 1
ATOM 587 N N . ARG A 1 81 ? -2.279 19.203 -2.25 1 98.62 81 ARG A N 1
ATOM 588 C CA . ARG A 1 81 ? -1.417 19.016 -1.09 1 98.62 81 ARG A CA 1
ATOM 589 C C . ARG A 1 81 ? -2.098 18.141 -0.04 1 98.62 81 ARG A C 1
ATOM 591 O O . ARG A 1 81 ? -3.305 18.25 0.182 1 98.62 81 ARG A O 1
ATOM 598 N N . PHE A 1 82 ? -1.337 17.344 0.626 1 98.88 82 PHE A N 1
ATOM 599 C CA . PHE A 1 82 ? -1.879 16.562 1.734 1 98.88 82 PHE A CA 1
ATOM 600 C C . PHE A 1 82 ? -0.781 16.203 2.729 1 98.88 82 PHE A C 1
ATOM 602 O O . PHE A 1 82 ? 0.406 16.344 2.426 1 98.88 82 PHE A O 1
ATOM 609 N N . CYS A 1 83 ? -1.163 15.875 3.855 1 98.94 83 CYS A N 1
ATOM 610 C CA . CYS A 1 83 ? -0.276 15.305 4.859 1 98.94 83 CYS A CA 1
ATOM 611 C C . CYS A 1 83 ? -0.693 13.875 5.211 1 98.94 83 CYS A C 1
ATOM 613 O O . CYS A 1 83 ? -1.879 13.602 5.406 1 98.94 83 CYS A O 1
ATOM 615 N N . ILE A 1 84 ? 0.226 12.992 5.211 1 98.94 84 ILE A N 1
ATOM 616 C CA . ILE A 1 84 ? 0.039 11.648 5.754 1 98.94 84 ILE A CA 1
ATOM 617 C C . ILE A 1 84 ? 0.397 11.641 7.238 1 98.94 84 ILE A C 1
ATOM 619 O O . ILE A 1 84 ? 1.546 11.891 7.609 1 98.94 84 ILE A O 1
ATOM 623 N N . ASN A 1 85 ? -0.524 11.43 8.109 1 98.94 85 ASN A N 1
ATOM 624 C CA . ASN A 1 85 ? -0.306 11.211 9.531 1 98.94 85 ASN A CA 1
ATOM 625 C C . ASN A 1 85 ? -0.335 9.734 9.891 1 98.94 85 ASN A C 1
ATOM 627 O O . ASN A 1 85 ? -1.406 9.125 9.961 1 98.94 85 ASN A O 1
ATOM 631 N N . PHE A 1 86 ? 0.852 9.07 10.062 1 98.81 86 PHE A N 1
ATOM 632 C CA . PHE A 1 86 ? 0.931 7.672 10.469 1 98.81 86 PHE A CA 1
ATOM 633 C C . PHE A 1 86 ? 0.475 7.504 11.914 1 98.81 86 PHE A C 1
ATOM 635 O O . PHE A 1 86 ? 1.089 8.047 12.836 1 98.81 86 PHE A O 1
ATOM 642 N N . LEU A 1 87 ? -0.54 6.727 12.102 1 98.56 87 LEU A N 1
ATOM 643 C CA . LEU A 1 87 ? -1.154 6.668 13.422 1 98.56 87 LEU A CA 1
ATOM 644 C C . LEU A 1 87 ? -0.395 5.711 14.336 1 98.56 87 LEU A C 1
ATOM 646 O O . LEU A 1 87 ? 0.091 4.672 13.883 1 98.56 87 LEU A O 1
ATOM 650 N N . SER A 1 88 ? -0.39 6.082 15.578 1 97.5 88 SER A N 1
ATOM 651 C CA . SER A 1 88 ? 0.204 5.215 16.594 1 97.5 88 SER A CA 1
ATOM 652 C C . SER A 1 88 ? -0.819 4.227 17.141 1 97.5 88 SER A C 1
ATOM 654 O O . SER A 1 88 ? -2.023 4.387 16.938 1 97.5 88 SER A O 1
ATOM 656 N N . SER A 1 89 ? -0.286 3.248 17.891 1 96.12 89 SER A N 1
ATOM 657 C CA . SER A 1 89 ? -1.125 2.203 18.453 1 96.12 89 SER A CA 1
ATOM 658 C C . SER A 1 89 ? -2.133 2.783 19.453 1 96.12 89 SER A C 1
ATOM 660 O O . SER A 1 89 ? -3.119 2.129 19.797 1 96.12 89 SER A O 1
ATOM 662 N N . ARG A 1 90 ? -1.975 4.023 19.891 1 96.31 90 ARG A N 1
ATOM 663 C CA . ARG A 1 90 ? -2.838 4.648 20.891 1 96.31 90 ARG A CA 1
ATOM 664 C C . ARG A 1 90 ? -3.936 5.469 20.219 1 96.31 90 ARG A C 1
ATOM 666 O O . ARG A 1 90 ? -4.746 6.098 20.906 1 96.31 90 ARG A O 1
ATOM 673 N N . GLN A 1 91 ? -3.99 5.426 18.969 1 97.81 91 GLN A N 1
ATOM 674 C CA . GLN A 1 91 ? -4.875 6.352 18.266 1 97.81 91 GLN A CA 1
ATOM 675 C C . GLN A 1 91 ? -5.973 5.602 17.516 1 97.81 91 GLN A C 1
ATOM 677 O O . GLN A 1 91 ? -6.352 5.992 16.406 1 97.81 91 GLN A O 1
ATOM 682 N N . GLN A 1 92 ? -6.453 4.527 18.047 1 97.44 92 GLN A N 1
ATOM 683 C CA . GLN A 1 92 ? -7.574 3.803 17.453 1 97.44 92 GLN A CA 1
ATOM 684 C C . GLN A 1 92 ? -8.805 4.699 17.328 1 97.44 92 GLN A C 1
ATOM 686 O O . GLN A 1 92 ? -9.516 4.637 16.328 1 97.44 92 GLN A O 1
ATOM 691 N N . ASP A 1 93 ? -9.039 5.527 18.375 1 97.5 93 ASP A N 1
ATOM 692 C CA . ASP A 1 93 ? -10.188 6.434 18.359 1 97.5 93 ASP A CA 1
ATOM 693 C C . ASP A 1 93 ? -10.078 7.434 17.203 1 97.5 93 ASP A C 1
ATOM 695 O O . ASP A 1 93 ? -11.07 7.75 16.547 1 97.5 93 ASP A O 1
ATOM 699 N N . VAL A 1 94 ? -8.867 7.953 16.969 1 98.44 94 VAL A N 1
ATOM 700 C CA . VAL A 1 94 ? -8.633 8.875 15.859 1 98.44 94 VAL A CA 1
ATOM 701 C C . VAL A 1 94 ? -8.914 8.172 14.539 1 98.44 94 VAL A C 1
ATOM 703 O O . VAL A 1 94 ? -9.562 8.727 13.656 1 98.44 94 VAL A O 1
ATOM 706 N N . CYS A 1 95 ? -8.43 6.914 14.414 1 98.44 95 CYS A N 1
ATOM 707 C CA . CYS A 1 95 ? -8.672 6.109 13.219 1 98.44 95 CYS A CA 1
ATOM 708 C C . CYS A 1 95 ? -10.164 6.004 12.93 1 98.44 95 CYS A C 1
ATOM 710 O O . CYS A 1 95 ? -10.602 6.285 11.812 1 98.44 95 CYS A O 1
ATOM 712 N N . MET A 1 96 ? -10.898 5.672 13.945 1 97.81 96 MET A N 1
ATOM 713 C CA . MET A 1 96 ? -12.336 5.465 13.773 1 97.81 96 MET A CA 1
ATOM 714 C C . MET A 1 96 ? -13.039 6.781 13.469 1 97.81 96 MET A C 1
ATOM 716 O O . MET A 1 96 ? -13.984 6.812 12.672 1 97.81 96 MET A O 1
ATOM 720 N N . LEU A 1 97 ? -12.633 7.852 14.125 1 98.12 97 LEU A N 1
ATOM 721 C CA . LEU A 1 97 ? -13.227 9.164 13.898 1 98.12 97 LEU A CA 1
ATOM 722 C C . LEU A 1 97 ? -13.117 9.57 12.43 1 98.12 97 LEU A C 1
ATOM 724 O O . LEU A 1 97 ? -14.117 9.938 11.805 1 98.12 97 LEU A O 1
ATOM 728 N N . PHE A 1 98 ? -11.992 9.383 11.812 1 98.44 98 PHE A N 1
ATOM 729 C CA . PHE A 1 98 ? -11.766 9.867 10.461 1 98.44 98 PHE A CA 1
ATOM 730 C C . PHE A 1 98 ? -12.25 8.844 9.438 1 98.44 98 PHE A C 1
ATOM 732 O O . PHE A 1 98 ? -12.266 9.117 8.234 1 98.44 98 PHE A O 1
ATOM 739 N N . ALA A 1 99 ? -12.562 7.645 9.883 1 97.38 99 ALA A N 1
ATOM 740 C CA . ALA A 1 99 ? -13.227 6.676 9.016 1 97.38 99 ALA A CA 1
ATOM 741 C C . ALA A 1 99 ? -14.734 6.93 8.961 1 97.38 99 ALA A C 1
ATOM 743 O O . ALA A 1 99 ? -15.43 6.379 8.102 1 97.38 99 ALA A O 1
ATOM 744 N N . SER A 1 100 ? -15.211 7.809 9.836 1 96.19 100 SER A N 1
ATOM 745 C CA . SER A 1 100 ? -16.641 8.062 9.961 1 96.19 100 SER A CA 1
ATOM 746 C C . SER A 1 100 ? -17.078 9.219 9.062 1 96.19 100 SER A C 1
ATOM 748 O O . SER A 1 100 ? -16.25 9.836 8.391 1 96.19 100 SER A O 1
ATOM 750 N N . LYS A 1 101 ? -18.375 9.469 9.039 1 91.19 101 LYS A N 1
ATOM 751 C CA . LYS A 1 101 ? -18.938 10.578 8.281 1 91.19 101 LYS A CA 1
ATOM 752 C C . LYS A 1 101 ? -19.203 11.781 9.188 1 91.19 101 LYS A C 1
ATOM 754 O O . LYS A 1 101 ? -20.016 12.648 8.852 1 91.19 101 LYS A O 1
ATOM 759 N N . ALA A 1 102 ? -18.641 11.758 10.375 1 86.69 102 ALA A N 1
ATOM 760 C CA . ALA A 1 102 ? -18.844 12.844 11.344 1 86.69 102 ALA A CA 1
ATOM 761 C C . ALA A 1 102 ? -18.438 14.188 10.742 1 86.69 102 ALA A C 1
ATOM 763 O O . ALA A 1 102 ? -17.484 14.273 9.984 1 86.69 102 ALA A O 1
ATOM 764 N N . ALA A 1 103 ? -19.25 15.133 11.227 1 82.5 103 ALA A N 1
ATOM 765 C CA . ALA A 1 103 ? -18.906 16.5 10.859 1 82.5 103 ALA A CA 1
ATOM 766 C C . ALA A 1 103 ? -17.812 17.047 11.781 1 82.5 103 ALA A C 1
ATOM 768 O O . ALA A 1 103 ? -17.688 16.625 12.93 1 82.5 103 ALA A O 1
ATOM 769 N N . ASP A 1 104 ? -16.969 18 11.375 1 87 104 ASP A N 1
ATOM 770 C CA . ASP A 1 104 ? -15.945 18.734 12.094 1 87 104 ASP A CA 1
ATOM 771 C C . ASP A 1 104 ? -15.008 17.797 12.844 1 87 104 ASP A C 1
ATOM 773 O O . ASP A 1 104 ? -14.844 17.922 14.055 1 87 104 ASP A O 1
ATOM 777 N N . LYS A 1 105 ? -14.508 16.828 12.352 1 95.25 105 LYS A N 1
ATOM 778 C CA . LYS A 1 105 ? -13.617 15.812 12.914 1 95.25 105 LYS A CA 1
ATOM 779 C C . LYS A 1 105 ? -12.445 16.469 13.648 1 95.25 105 LYS A C 1
ATOM 781 O O . LYS A 1 105 ? -12 15.977 14.688 1 95.25 105 LYS A O 1
ATOM 786 N N . PHE A 1 106 ? -12.047 17.562 13.297 1 97.38 106 PHE A N 1
ATOM 787 C CA . PHE A 1 106 ? -10.844 18.203 13.82 1 97.38 106 PHE A CA 1
ATOM 788 C C . PHE A 1 106 ? -11.125 18.859 15.164 1 97.38 106 PHE A C 1
ATOM 790 O O . PHE A 1 106 ? -10.203 19.172 15.914 1 97.38 106 PHE A O 1
ATOM 797 N N . ALA A 1 107 ? -12.375 19.141 15.461 1 95.44 107 ALA A N 1
ATOM 798 C CA . ALA A 1 107 ? -12.727 19.656 16.781 1 95.44 107 ALA A CA 1
ATOM 799 C C . ALA A 1 107 ? -12.469 18.625 17.875 1 95.44 107 ALA A C 1
ATOM 801 O O . ALA A 1 107 ? -12.312 18.969 19.047 1 95.44 107 ALA A O 1
ATOM 802 N N . SER A 1 108 ? -12.383 17.375 17.531 1 95 108 SER A N 1
ATOM 803 C CA . SER A 1 108 ? -12.289 16.281 18.5 1 95 108 SER A CA 1
ATOM 804 C C . SER A 1 108 ? -10.883 15.695 18.547 1 95 108 SER A C 1
ATOM 806 O O . SER A 1 108 ? -10.648 14.672 19.188 1 95 108 SER A O 1
ATOM 808 N N . VAL A 1 109 ? -9.969 16.25 17.797 1 97.25 109 VAL A N 1
ATOM 809 C CA . VAL A 1 109 ? -8.625 15.703 17.766 1 97.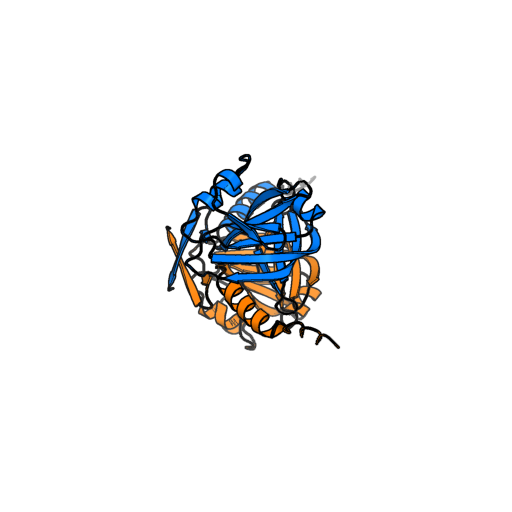25 109 VAL A CA 1
ATOM 810 C C . VAL A 1 109 ? -7.598 16.828 17.938 1 97.25 109 VAL A C 1
ATOM 812 O O . VAL A 1 109 ? -7.758 17.906 17.391 1 97.25 109 VAL A O 1
ATOM 815 N N . SER A 1 110 ? -6.559 16.609 18.828 1 98.25 110 SER A N 1
ATOM 816 C CA . SER A 1 110 ? -5.449 17.547 18.922 1 98.25 110 SER A CA 1
ATOM 817 C C . SER A 1 110 ? -4.633 17.578 17.641 1 98.25 110 SER A C 1
ATOM 819 O O . SER A 1 110 ? -4.258 16.531 17.109 1 98.25 110 SER A O 1
ATOM 821 N N . HIS A 1 111 ? -4.445 18.75 17.109 1 98.75 111 HIS A N 1
ATOM 822 C CA . HIS A 1 111 ? -3.668 18.938 15.883 1 98.75 111 HIS A CA 1
ATOM 823 C C . HIS A 1 111 ? -3.023 20.312 15.844 1 98.75 111 HIS A C 1
ATOM 825 O O . HIS A 1 111 ? -3.418 21.219 16.594 1 98.75 111 HIS A O 1
ATOM 831 N N . ARG A 1 112 ? -2.047 20.469 15.062 1 98.44 112 ARG A N 1
ATOM 832 C CA . ARG A 1 112 ? -1.439 21.766 14.734 1 98.44 112 ARG A CA 1
ATOM 833 C C . ARG A 1 112 ? -1.353 21.953 13.227 1 98.44 112 ARG A C 1
ATOM 835 O O . ARG A 1 112 ? -1.491 21 12.461 1 98.44 112 ARG A O 1
ATOM 842 N N . ILE A 1 113 ? -1.237 23.156 12.789 1 98.44 113 ILE A N 1
ATOM 843 C CA . ILE A 1 113 ? -1.17 23.469 11.367 1 98.44 113 ILE A CA 1
ATOM 844 C C . ILE A 1 113 ? 0.289 23.625 10.945 1 98.44 113 ILE A C 1
ATOM 846 O O . ILE A 1 113 ? 1.062 24.344 11.578 1 98.44 113 ILE A O 1
ATOM 850 N N . SER A 1 114 ? 0.672 22.875 9.953 1 97.56 114 SER A N 1
ATOM 851 C CA . SER A 1 114 ? 2.029 22.953 9.422 1 97.56 114 SER A CA 1
ATOM 852 C C . SER A 1 114 ? 2.283 24.312 8.766 1 97.56 114 SER A C 1
ATOM 854 O O . SER A 1 114 ? 1.359 25.109 8.594 1 97.56 114 SER A O 1
ATOM 856 N N . ASP A 1 115 ? 3.551 24.5 8.359 1 94.81 115 ASP A N 1
ATOM 857 C CA . ASP A 1 115 ? 3.934 25.734 7.664 1 94.81 115 ASP A CA 1
ATOM 858 C C . ASP A 1 115 ? 3.238 25.828 6.309 1 94.81 115 ASP A C 1
ATOM 860 O O . ASP A 1 115 ? 3.023 26.922 5.793 1 94.81 115 ASP A O 1
ATOM 864 N N . THR A 1 116 ? 2.834 24.688 5.801 1 94.25 116 THR A N 1
ATOM 865 C CA . THR A 1 116 ? 2.195 24.672 4.488 1 94.25 116 THR A CA 1
ATOM 866 C C . THR A 1 116 ? 0.676 24.703 4.625 1 94.25 116 THR A C 1
ATOM 868 O O . THR A 1 116 ? -0.046 24.547 3.641 1 94.25 116 THR A O 1
ATOM 871 N N . GLY A 1 117 ? 0.228 24.844 5.828 1 97.56 117 GLY A N 1
ATOM 872 C CA . GLY A 1 117 ? -1.194 25.047 6.059 1 97.56 117 GLY A CA 1
ATOM 873 C C . GLY A 1 117 ? -1.955 23.75 6.242 1 97.56 117 GLY A C 1
ATOM 874 O O . GLY A 1 117 ? -3.188 23.734 6.211 1 97.56 117 GLY A O 1
ATOM 875 N N . LEU A 1 118 ? -1.293 22.641 6.43 1 98.69 118 LEU A N 1
ATOM 876 C CA . LEU A 1 118 ? -1.947 21.344 6.562 1 98.69 118 LEU A CA 1
ATOM 877 C C . LEU A 1 118 ? -2.07 20.938 8.031 1 98.69 118 LEU A C 1
ATOM 879 O O . LEU A 1 118 ? -1.145 21.156 8.82 1 98.69 118 LEU A O 1
ATOM 883 N N . PRO A 1 119 ? -3.141 20.375 8.414 1 98.75 119 PRO A N 1
ATOM 884 C CA . PRO A 1 119 ? -3.248 19.859 9.789 1 98.75 119 PRO A CA 1
ATOM 885 C C . PRO A 1 119 ? -2.338 18.672 10.047 1 98.75 119 PRO A C 1
ATOM 887 O O . PRO A 1 119 ? -2.312 17.719 9.258 1 98.75 119 PRO A O 1
ATOM 890 N N . LEU A 1 120 ? -1.577 18.688 11.055 1 98.88 120 LEU A N 1
ATOM 891 C CA . LEU A 1 120 ? -0.766 17.594 11.578 1 98.88 120 LEU A CA 1
ATOM 892 C C . LEU A 1 120 ? -1.362 17.047 12.875 1 98.88 120 LEU A C 1
ATOM 894 O O . LEU A 1 120 ? -1.463 17.766 13.867 1 98.88 120 LEU A O 1
ATOM 898 N N . ILE A 1 121 ? -1.75 15.844 12.875 1 98.88 121 ILE A N 1
ATOM 899 C CA . ILE A 1 121 ? -2.412 15.242 14.031 1 98.88 121 ILE A CA 1
ATOM 900 C C . ILE A 1 121 ? -1.382 14.93 15.109 1 98.88 121 ILE A C 1
ATOM 902 O O . ILE A 1 121 ? -0.422 14.195 14.867 1 98.88 121 ILE A O 1
ATOM 906 N N . GLU A 1 122 ? -1.584 15.422 16.281 1 98.69 122 GLU A N 1
ATOM 907 C CA . GLU A 1 122 ? -0.667 15.172 17.391 1 98.69 122 GLU A CA 1
ATOM 908 C C . GLU A 1 122 ? -0.716 13.711 17.828 1 98.69 122 GLU A C 1
ATOM 910 O O . GLU A 1 122 ? -1.788 13.102 17.859 1 98.69 122 GLU A O 1
ATOM 915 N N . GLY A 1 123 ? 0.45 13.172 18.156 1 98.31 123 GLY A N 1
ATOM 916 C CA . GLY A 1 123 ? 0.521 11.789 18.594 1 98.31 123 GLY A CA 1
ATOM 917 C C . GLY A 1 123 ? 0.846 10.812 17.484 1 98.31 123 GLY A C 1
ATOM 918 O O . GLY A 1 123 ? 1.163 9.648 17.75 1 98.31 123 GLY A O 1
ATOM 919 N N . ALA A 1 124 ? 0.748 11.289 16.234 1 98.69 124 ALA A N 1
ATOM 920 C CA . ALA A 1 124 ? 1.092 10.43 15.102 1 98.69 124 ALA A CA 1
ATOM 921 C C . ALA A 1 124 ? 2.568 10.039 15.133 1 98.69 124 ALA A C 1
ATOM 923 O O . ALA A 1 124 ? 3.408 10.812 15.602 1 98.69 124 ALA A O 1
ATOM 924 N N . VAL A 1 125 ? 2.898 8.867 14.625 1 98.25 125 VAL A N 1
ATOM 925 C CA . VAL A 1 125 ? 4.262 8.352 14.562 1 98.25 125 VAL A CA 1
ATOM 926 C C . VAL A 1 125 ? 5.109 9.242 13.656 1 98.25 125 VAL A C 1
ATOM 928 O O . VAL A 1 125 ? 6.289 9.477 13.93 1 98.25 125 VAL A O 1
ATOM 931 N N . SER A 1 126 ? 4.531 9.68 12.578 1 98.69 126 SER A N 1
ATOM 932 C CA . SER A 1 126 ? 5.191 10.562 11.617 1 98.69 126 SER A CA 1
ATOM 933 C C . SER A 1 126 ? 4.18 11.406 10.852 1 98.69 126 SER A C 1
ATOM 935 O O . SER A 1 126 ? 3.004 11.047 10.766 1 98.69 126 SER A O 1
ATOM 937 N N . HIS A 1 127 ? 4.645 12.562 10.383 1 98.81 127 HIS A N 1
ATOM 938 C CA . HIS A 1 127 ? 3.945 13.438 9.445 1 98.81 127 HIS A CA 1
ATOM 939 C C . HIS A 1 127 ? 4.727 13.578 8.141 1 98.81 127 HIS A C 1
ATOM 941 O O . HIS A 1 127 ? 5.91 13.914 8.156 1 98.81 127 HIS A O 1
ATOM 947 N N . ILE A 1 128 ? 4.086 13.32 7.031 1 98.75 128 ILE A N 1
ATOM 948 C CA . ILE A 1 128 ? 4.715 13.453 5.723 1 98.75 128 ILE A CA 1
ATOM 949 C C . ILE A 1 128 ? 3.895 14.406 4.852 1 98.75 128 ILE A C 1
ATOM 951 O O . ILE A 1 128 ? 2.781 14.07 4.438 1 98.75 128 ILE A O 1
ATOM 955 N N . VAL A 1 129 ? 4.402 15.539 4.566 1 98.81 129 VAL A N 1
ATOM 956 C CA . VAL A 1 129 ? 3.738 16.547 3.736 1 98.81 129 VAL A CA 1
ATOM 957 C C . VAL A 1 129 ? 4.113 16.328 2.271 1 98.81 129 VAL A C 1
ATOM 959 O O . VAL A 1 129 ? 5.297 16.219 1.937 1 98.81 129 VAL A O 1
ATOM 962 N N . CYS A 1 130 ? 3.096 16.312 1.466 1 98.75 130 CYS A N 1
ATOM 963 C CA . CYS A 1 130 ? 3.318 16.031 0.053 1 98.75 130 CYS A CA 1
ATOM 964 C C . CYS A 1 130 ? 2.59 17.031 -0.827 1 98.75 130 CYS A C 1
ATOM 966 O O . CYS A 1 130 ? 1.484 17.469 -0.496 1 98.75 130 CYS A O 1
ATOM 968 N N . ASP A 1 131 ? 3.213 17.344 -1.971 1 98.75 131 ASP A N 1
ATOM 969 C CA . ASP A 1 131 ? 2.535 17.984 -3.094 1 98.75 131 ASP A CA 1
ATOM 970 C C . ASP A 1 131 ? 2.135 16.953 -4.152 1 98.75 131 ASP A C 1
ATOM 972 O O . ASP A 1 131 ? 2.969 16.172 -4.605 1 98.75 131 ASP A O 1
ATOM 976 N N . VAL A 1 132 ? 0.89 17.016 -4.527 1 98.75 132 VAL A N 1
ATOM 977 C CA . VAL A 1 132 ? 0.407 16.047 -5.508 1 98.75 132 VAL A CA 1
ATOM 978 C C . VAL A 1 132 ? 1.03 16.344 -6.871 1 98.75 132 VAL A C 1
ATOM 980 O O . VAL A 1 132 ? 0.91 17.453 -7.391 1 98.75 132 VAL A O 1
ATOM 983 N N . ASN A 1 133 ? 1.617 15.328 -7.398 1 97.31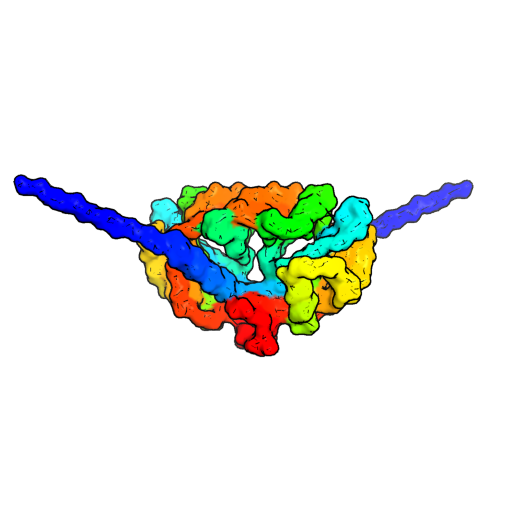 133 ASN A N 1
ATOM 984 C CA . ASN A 1 133 ? 2.256 15.43 -8.711 1 97.31 133 ASN A CA 1
ATOM 985 C C . ASN A 1 133 ? 1.354 14.883 -9.812 1 97.31 133 ASN A C 1
ATOM 987 O O . ASN A 1 133 ? 1.377 15.383 -10.938 1 97.31 133 ASN A O 1
ATOM 991 N N . SER A 1 134 ? 0.647 13.828 -9.508 1 97.94 134 SER A N 1
ATOM 992 C CA . SER A 1 134 ? -0.196 13.148 -10.492 1 97.94 134 SER A CA 1
ATOM 993 C C . SER A 1 134 ? -1.437 12.555 -9.828 1 97.94 134 SER A C 1
ATOM 995 O O . SER A 1 134 ? -1.404 12.188 -8.656 1 97.94 134 SER A O 1
ATOM 997 N N . VAL A 1 135 ? -2.477 12.57 -10.555 1 98.69 135 VAL A N 1
ATOM 998 C CA . VAL A 1 135 ? -3.719 11.906 -10.18 1 98.69 135 VAL A CA 1
ATOM 999 C C . VAL A 1 135 ? -4.145 10.945 -11.289 1 98.69 135 VAL A C 1
ATOM 1001 O O . VAL A 1 135 ? -4.25 11.336 -12.453 1 98.69 135 VAL A O 1
ATOM 1004 N N . ILE A 1 136 ? -4.344 9.688 -10.984 1 98.44 136 ILE A N 1
ATOM 1005 C CA . ILE A 1 136 ? -4.719 8.648 -11.938 1 98.44 136 ILE A CA 1
ATOM 1006 C C . ILE A 1 136 ? -6.016 7.98 -11.484 1 98.44 136 ILE A C 1
ATOM 1008 O O . ILE A 1 136 ? -6.117 7.523 -10.344 1 98.44 136 ILE A O 1
ATOM 1012 N N . SER A 1 137 ? -6.988 7.961 -12.391 1 98.44 137 SER A N 1
ATOM 1013 C CA . SER A 1 137 ? -8.25 7.297 -12.078 1 98.44 137 SER A CA 1
ATOM 1014 C C . SER A 1 137 ? -8.172 5.801 -12.359 1 98.44 137 SER A C 1
ATOM 1016 O O . SER A 1 137 ? -7.621 5.383 -13.383 1 98.44 137 SER A O 1
ATOM 1018 N N . SER A 1 138 ? -8.664 4.949 -11.445 1 98.06 138 SER A N 1
ATOM 1019 C CA . SER A 1 138 ? -8.75 3.506 -11.633 1 98.06 138 SER A CA 1
ATOM 1020 C C . SER A 1 138 ? -9.883 2.906 -10.812 1 98.06 138 SER A C 1
ATOM 1022 O O . SER A 1 138 ? -9.883 2.998 -9.586 1 98.06 138 SER A O 1
ATOM 1024 N N . GLY A 1 139 ? -10.844 2.297 -11.523 1 98.19 139 GLY A N 1
ATOM 1025 C CA . GLY A 1 139 ? -11.984 1.718 -10.82 1 98.19 139 GLY A CA 1
ATOM 1026 C C . GLY A 1 139 ? -12.711 2.717 -9.945 1 98.19 139 GLY A C 1
ATOM 1027 O O . GLY A 1 139 ? -13.102 3.793 -10.414 1 98.19 139 GLY A O 1
ATOM 1028 N N . ASP A 1 140 ? -12.844 2.354 -8.68 1 98.69 140 ASP A N 1
ATOM 1029 C CA . ASP A 1 140 ? -13.633 3.168 -7.762 1 98.69 140 ASP A CA 1
ATOM 1030 C C . ASP A 1 140 ? -12.727 4.027 -6.879 1 98.69 140 ASP A C 1
ATOM 1032 O O . ASP A 1 140 ? -13.172 4.566 -5.863 1 98.69 140 ASP A O 1
ATOM 1036 N N . HIS A 1 141 ? -11.445 4.238 -7.234 1 98.69 141 HIS A N 1
ATOM 1037 C CA . HIS A 1 141 ? -10.508 5.066 -6.488 1 98.69 141 HIS A CA 1
ATOM 1038 C C . HIS A 1 141 ? -9.734 6 -7.414 1 98.69 141 HIS A C 1
ATOM 1040 O O . HIS A 1 141 ? -9.688 5.777 -8.625 1 98.69 141 HIS A O 1
ATOM 1046 N N . GLU A 1 142 ? -9.195 7.035 -6.852 1 98.75 142 GLU A N 1
ATOM 1047 C CA . GLU A 1 142 ? -8.164 7.883 -7.441 1 98.75 142 GLU A CA 1
ATOM 1048 C C . GLU A 1 142 ? -6.801 7.613 -6.805 1 98.75 142 GLU A C 1
ATOM 1050 O O . GLU A 1 142 ? -6.664 7.645 -5.582 1 98.75 142 GLU A O 1
ATOM 1055 N N . ILE A 1 143 ? -5.848 7.32 -7.676 1 98.81 143 ILE A N 1
ATOM 1056 C CA . ILE A 1 143 ? -4.465 7.199 -7.227 1 98.81 143 ILE A CA 1
ATOM 1057 C C . ILE A 1 143 ? -3.793 8.57 -7.25 1 98.81 143 ILE A C 1
ATOM 1059 O O . ILE A 1 143 ? -3.82 9.266 -8.266 1 98.81 143 ILE A O 1
ATOM 1063 N N . MET A 1 144 ? -3.221 8.984 -6.129 1 98.94 144 MET A N 1
ATOM 1064 C CA . MET A 1 144 ? -2.492 10.25 -6.062 1 98.94 144 MET A CA 1
ATOM 1065 C C . MET A 1 144 ? -1.026 10.016 -5.715 1 98.94 144 MET A C 1
ATOM 1067 O O . MET A 1 144 ? -0.717 9.352 -4.723 1 98.94 144 MET A O 1
ATOM 1071 N N . ILE A 1 145 ? -0.186 10.516 -6.539 1 98.94 145 ILE A N 1
ATOM 1072 C CA . ILE A 1 145 ? 1.251 10.477 -6.293 1 98.94 145 ILE A CA 1
ATOM 1073 C C . ILE A 1 145 ? 1.718 11.82 -5.73 1 98.94 145 ILE A C 1
ATOM 1075 O O . ILE A 1 145 ? 1.473 12.867 -6.332 1 98.94 145 ILE A O 1
ATOM 1079 N N . GLY A 1 146 ? 2.307 11.742 -4.578 1 98.81 146 GLY A N 1
ATOM 1080 C CA . GLY A 1 146 ? 2.754 12.953 -3.908 1 98.81 146 GLY A CA 1
ATOM 1081 C C . GLY A 1 146 ? 4.262 13.055 -3.807 1 98.81 146 GLY A C 1
ATOM 1082 O O . GLY A 1 146 ? 4.93 12.102 -3.391 1 98.81 146 GLY A O 1
ATOM 1083 N N . ASP A 1 147 ? 4.812 14.219 -4.18 1 98.75 147 ASP A N 1
ATOM 1084 C CA . ASP A 1 147 ? 6.207 14.555 -3.904 1 98.75 147 ASP A CA 1
ATOM 1085 C C . ASP A 1 147 ? 6.395 14.992 -2.453 1 98.75 147 ASP A C 1
ATOM 1087 O O . ASP A 1 147 ? 5.707 15.898 -1.981 1 98.75 147 ASP A O 1
ATOM 1091 N N . VAL A 1 148 ? 7.336 14.367 -1.782 1 98.69 148 VAL A N 1
ATOM 1092 C CA . VAL A 1 148 ? 7.543 14.672 -0.371 1 98.69 148 VAL A CA 1
ATOM 1093 C C . VAL A 1 148 ? 8.18 16.047 -0.229 1 98.69 148 VAL A C 1
ATOM 1095 O O . VAL A 1 148 ? 9.188 16.344 -0.882 1 98.69 148 VAL A O 1
ATOM 1098 N N . ARG A 1 149 ? 7.609 16.844 0.653 1 97.69 149 ARG A N 1
ATOM 1099 C CA . ARG A 1 149 ? 8.109 18.203 0.896 1 97.69 149 ARG A CA 1
ATOM 1100 C C . ARG A 1 149 ? 8.711 18.312 2.291 1 97.69 149 ARG A C 1
ATOM 1102 O O . ARG A 1 149 ? 9.641 19.094 2.508 1 97.69 149 ARG A O 1
ATOM 1109 N N . ASP A 1 150 ? 8.117 17.625 3.15 1 97.5 150 ASP A N 1
ATOM 1110 C CA . ASP A 1 150 ? 8.547 17.672 4.543 1 97.5 150 ASP A CA 1
ATOM 1111 C C . ASP A 1 150 ? 8.203 16.391 5.277 1 97.5 150 ASP A C 1
ATOM 1113 O O . ASP A 1 150 ? 7.211 15.727 4.965 1 97.5 150 ASP A O 1
ATOM 1117 N N . ILE A 1 151 ? 9.055 16.031 6.176 1 98.31 151 ILE A N 1
ATOM 1118 C CA . ILE A 1 151 ? 8.836 14.867 7.02 1 98.31 151 ILE A CA 1
ATOM 1119 C C . ILE A 1 151 ? 9.156 15.211 8.477 1 98.31 151 ILE A C 1
ATOM 1121 O O . ILE A 1 151 ? 10.203 15.797 8.766 1 98.31 151 ILE A O 1
ATOM 1125 N N . GLU A 1 152 ? 8.273 14.914 9.328 1 97.81 152 GLU A N 1
ATOM 1126 C CA . GLU A 1 152 ? 8.516 14.875 10.766 1 97.81 152 GLU A CA 1
ATOM 1127 C C . GLU A 1 152 ? 8.32 13.461 11.32 1 97.81 152 GLU A C 1
ATOM 1129 O O . GLU A 1 152 ? 7.316 12.812 11.023 1 97.81 152 GLU A O 1
ATOM 1134 N N . HIS A 1 153 ? 9.25 13.008 12.086 1 97.94 153 HIS A N 1
ATOM 1135 C CA . HIS A 1 153 ? 9.195 11.648 12.633 1 97.94 153 HIS A CA 1
ATOM 1136 C C . HIS A 1 153 ? 9.336 11.664 14.148 1 97.94 153 HIS A C 1
ATOM 1138 O O . HIS A 1 153 ? 10.414 11.945 14.672 1 97.94 153 HIS A O 1
ATOM 1144 N N . ALA A 1 154 ? 8.305 11.367 14.844 1 96.31 154 ALA A N 1
ATOM 1145 C CA . ALA A 1 154 ? 8.32 11.297 16.297 1 96.31 154 ALA A CA 1
ATOM 1146 C C . ALA A 1 154 ? 8.625 9.883 16.781 1 96.31 154 ALA A C 1
ATOM 1148 O O . ALA A 1 154 ? 9.172 9.688 17.875 1 96.31 154 ALA A O 1
ATOM 1149 N N . GLY A 1 155 ? 8.266 8.875 15.984 1 93.75 155 GLY A N 1
ATOM 1150 C CA . GLY A 1 155 ? 8.453 7.488 16.375 1 93.75 155 GLY A CA 1
ATOM 1151 C C . GLY A 1 155 ? 7.305 6.949 17.219 1 93.75 155 GLY A C 1
ATOM 1152 O O . GLY A 1 155 ? 6.316 7.652 17.453 1 93.75 155 GLY A O 1
ATOM 1153 N N . GLY A 1 156 ? 7.363 5.625 17.578 1 93.06 156 GLY A N 1
ATOM 1154 C CA . GLY A 1 156 ? 6.328 4.945 18.344 1 93.06 156 GLY A CA 1
ATOM 1155 C C . GLY A 1 156 ? 5.844 3.67 17.672 1 93.06 156 GLY A C 1
ATOM 1156 O O . GLY A 1 156 ? 6.285 3.334 16.578 1 93.06 156 GLY A O 1
ATOM 1157 N N . ASP A 1 157 ? 4.969 2.98 18.438 1 93.69 157 ASP A N 1
ATOM 1158 C CA . ASP A 1 157 ? 4.375 1.762 17.891 1 93.69 157 ASP A CA 1
ATOM 1159 C C . ASP A 1 157 ? 3.213 2.088 16.969 1 93.69 157 ASP A C 1
ATOM 1161 O O . ASP A 1 157 ? 2.338 2.887 17.297 1 93.69 157 ASP A O 1
ATOM 1165 N N . PRO A 1 158 ? 3.23 1.488 15.852 1 95.62 158 PRO A N 1
ATOM 1166 C CA . PRO A 1 158 ? 2.186 1.808 14.875 1 95.62 158 PRO A CA 1
ATOM 1167 C C . PRO A 1 158 ? 0.854 1.133 15.195 1 95.62 158 PRO A C 1
ATOM 1169 O O . PRO A 1 158 ? 0.827 0.1 15.875 1 95.62 158 PRO A O 1
ATOM 1172 N N . LEU A 1 159 ? -0.205 1.718 14.797 1 96.44 159 LEU A N 1
ATOM 1173 C CA . LEU A 1 159 ? -1.498 1.051 14.688 1 96.44 159 LEU A CA 1
ATOM 1174 C C . LEU A 1 159 ? -1.543 0.151 13.453 1 96.44 159 LEU A C 1
ATOM 1176 O O . LEU A 1 159 ? -1.188 0.578 12.352 1 96.44 159 LEU A O 1
ATOM 1180 N N . ILE A 1 160 ? -1.949 -1.104 13.633 1 97.12 160 ILE A N 1
ATOM 1181 C CA . ILE A 1 160 ? -2.018 -2.053 12.531 1 97.12 160 ILE A CA 1
ATOM 1182 C C . ILE A 1 160 ? -3.459 -2.52 12.336 1 97.12 160 ILE A C 1
ATOM 1184 O O . ILE A 1 160 ? -4.141 -2.863 13.305 1 97.12 160 ILE A O 1
ATOM 1188 N N . HIS A 1 161 ? -3.873 -2.432 11.141 1 97.19 161 HIS A N 1
ATOM 1189 C CA . HIS A 1 161 ? -5.172 -2.979 10.766 1 97.19 161 HIS A CA 1
ATOM 1190 C C . HIS A 1 161 ? -5.02 -4.32 10.062 1 97.19 161 HIS A C 1
ATOM 1192 O O . HIS A 1 161 ? -4.238 -4.449 9.117 1 97.19 161 HIS A O 1
ATOM 1198 N N . PHE A 1 162 ? -5.703 -5.344 10.508 1 96 162 PHE A N 1
ATOM 1199 C CA . PHE A 1 162 ? -5.648 -6.711 10 1 96 162 PHE A CA 1
ATOM 1200 C C . PHE A 1 162 ? -6.938 -7.457 10.312 1 96 162 PHE A C 1
ATOM 1202 O O . PHE A 1 162 ? -7.43 -7.41 11.445 1 96 162 PHE A O 1
ATOM 1209 N N . LYS A 1 163 ? -7.512 -8.102 9.32 1 94.38 163 LYS A N 1
ATOM 1210 C CA . LYS A 1 163 ? -8.758 -8.844 9.477 1 94.38 163 LYS A CA 1
ATOM 1211 C C . LYS A 1 163 ? -9.836 -7.984 10.141 1 94.38 163 LYS A C 1
ATOM 1213 O O . LYS A 1 163 ? -10.5 -8.43 11.086 1 94.38 163 LYS A O 1
ATOM 1218 N N . ARG A 1 164 ? -9.906 -6.75 9.805 1 92.25 164 ARG A N 1
ATOM 1219 C CA . ARG A 1 164 ? -10.938 -5.797 10.203 1 92.25 164 ARG A CA 1
ATOM 1220 C C . ARG A 1 164 ? -10.867 -5.504 11.695 1 92.25 164 ARG A C 1
ATOM 1222 O O . ARG A 1 164 ? -11.891 -5.289 12.344 1 92.25 164 ARG A O 1
ATOM 1229 N N . SER A 1 165 ? -9.688 -5.656 12.188 1 94.44 165 SER A N 1
ATOM 1230 C CA . SER A 1 165 ? -9.43 -5.348 13.594 1 94.44 165 SER A CA 1
ATOM 1231 C C . SER A 1 165 ? -8.07 -4.68 13.766 1 94.44 165 SER A C 1
ATOM 1233 O O . SER A 1 165 ? -7.25 -4.672 12.844 1 94.44 165 SER A O 1
ATOM 1235 N N . PHE A 1 166 ? -7.895 -4.117 14.961 1 95.19 166 PHE A N 1
ATOM 1236 C CA . PHE A 1 166 ? -6.641 -3.426 15.242 1 95.19 166 PHE A CA 1
ATOM 1237 C C . PHE A 1 166 ? -5.684 -4.328 16.016 1 95.19 166 PHE A C 1
ATOM 1239 O O . PHE A 1 166 ? -6.109 -5.098 16.875 1 95.19 166 PHE A O 1
ATOM 1246 N N . HIS A 1 167 ? -4.473 -4.199 15.578 1 92.69 167 HIS A N 1
ATOM 1247 C CA . HIS A 1 167 ? -3.43 -5.039 16.156 1 92.69 167 HIS A CA 1
ATOM 1248 C C . HIS A 1 167 ? -2.164 -4.234 16.438 1 92.69 167 HIS A C 1
ATOM 1250 O O . HIS A 1 167 ? -2.078 -3.059 16.078 1 92.69 167 HIS A O 1
ATOM 1256 N N . THR A 1 168 ? -1.344 -4.812 17.234 1 87.94 168 THR A N 1
ATOM 1257 C CA . THR A 1 168 ? 0.017 -4.328 17.438 1 87.94 168 THR A CA 1
ATOM 1258 C C . THR A 1 168 ? 1.035 -5.375 17 1 87.94 168 THR A C 1
ATOM 1260 O O . THR A 1 168 ? 0.68 -6.531 16.766 1 87.94 168 THR A O 1
ATOM 1263 N N . VAL A 1 169 ? 2.234 -4.867 16.766 1 83.44 169 VAL A N 1
ATOM 1264 C CA . VAL A 1 169 ? 3.264 -5.781 16.281 1 83.44 169 VAL A CA 1
ATOM 1265 C C . VAL A 1 169 ? 4.07 -6.328 17.453 1 83.44 169 VAL A C 1
ATOM 1267 O O . VAL A 1 169 ? 4.297 -5.625 18.438 1 83.44 169 VAL A O 1
ATOM 1270 N N . GLN A 1 170 ? 4.348 -7.559 17.391 1 81.69 170 GLN A N 1
ATOM 1271 C CA . GLN A 1 170 ? 5.324 -8.188 18.281 1 81.69 170 GLN A CA 1
ATOM 1272 C C . GLN A 1 170 ? 6.441 -8.852 17.484 1 81.69 170 GLN A C 1
ATOM 1274 O O . GLN A 1 170 ? 6.223 -9.297 16.359 1 81.69 170 GLN A O 1
ATOM 1279 N N . PRO A 1 171 ? 7.727 -8.773 18.125 1 74.88 171 PRO A N 1
ATOM 1280 C CA . PRO A 1 171 ? 8.82 -9.438 17.406 1 74.88 171 PRO A CA 1
ATOM 1281 C C . PRO A 1 171 ? 8.477 -10.875 17 1 74.88 171 PRO A C 1
ATOM 1283 O O . PRO A 1 171 ? 7.797 -11.578 17.75 1 74.88 171 PRO A O 1
ATOM 1286 N N . GLY A 1 172 ? 8.703 -11.227 15.664 1 67.5 172 GLY A N 1
ATOM 1287 C CA . GLY A 1 172 ? 8.469 -12.578 15.188 1 67.5 172 GLY A CA 1
ATOM 1288 C C . GLY A 1 172 ? 9.477 -13.578 15.727 1 67.5 172 GLY A C 1
ATOM 1289 O O . GLY A 1 172 ? 10.555 -13.195 16.188 1 67.5 172 GLY A O 1
ATOM 1290 N N . MET B 1 1 ? 27.141 51.625 3.141 1 32.31 1 MET B N 1
ATOM 1291 C CA . MET B 1 1 ? 27.156 50.469 4.062 1 32.31 1 MET B CA 1
ATOM 1292 C C . MET B 1 1 ? 26.516 49.25 3.424 1 32.31 1 MET B C 1
ATOM 1294 O O . MET B 1 1 ? 25.312 49.25 3.139 1 32.31 1 MET B O 1
ATOM 1298 N N . ASN B 1 2 ? 27.219 48.281 2.695 1 32.81 2 ASN B N 1
ATOM 1299 C CA . ASN B 1 2 ? 26.922 47.125 1.84 1 32.81 2 ASN B CA 1
ATOM 1300 C C . ASN B 1 2 ? 26.359 45.969 2.643 1 32.81 2 ASN B C 1
ATOM 1302 O O . ASN B 1 2 ? 27.062 45.406 3.479 1 32.81 2 ASN B O 1
ATOM 1306 N N . ALA B 1 3 ? 25.141 46.031 3.133 1 40.94 3 ALA B N 1
ATOM 1307 C CA . ALA B 1 3 ? 24.609 45.031 4.055 1 40.94 3 ALA B CA 1
ATOM 1308 C C . ALA B 1 3 ? 24.828 43.625 3.52 1 40.94 3 ALA B C 1
ATOM 1310 O O . ALA B 1 3 ? 24.484 43.344 2.375 1 40.94 3 ALA B O 1
ATOM 1311 N N . PRO B 1 4 ? 25.703 42.719 4.137 1 35.56 4 PRO B N 1
ATOM 1312 C CA . PRO B 1 4 ? 25.984 41.375 3.609 1 35.56 4 PRO B CA 1
ATOM 1313 C C . PRO B 1 4 ? 24.734 40.531 3.436 1 35.56 4 PRO B C 1
ATOM 1315 O O . PRO B 1 4 ? 23.75 40.75 4.141 1 35.56 4 PRO B O 1
ATOM 1318 N N . LEU B 1 5 ? 24.469 40.031 2.24 1 33.38 5 LEU B N 1
ATOM 1319 C CA . LEU B 1 5 ? 23.422 39.156 1.782 1 33.38 5 LEU B CA 1
ATOM 1320 C C . LEU B 1 5 ? 23.359 37.875 2.646 1 33.38 5 LEU B C 1
ATOM 1322 O O . LEU B 1 5 ? 24.391 37.25 2.891 1 33.38 5 LEU B O 1
ATOM 1326 N N . VAL B 1 6 ? 22.594 37.844 3.695 1 33.28 6 VAL B N 1
ATOM 1327 C CA . VAL B 1 6 ? 22.281 36.688 4.559 1 33.28 6 VAL B CA 1
ATOM 1328 C C . VAL B 1 6 ? 22.281 35.406 3.744 1 33.28 6 VAL B C 1
ATOM 1330 O O . VAL B 1 6 ? 21.578 35.312 2.725 1 33.28 6 VAL B O 1
ATOM 1333 N N . GLY B 1 7 ? 23.422 34.688 3.57 1 33.31 7 GLY B N 1
ATOM 1334 C CA . GLY B 1 7 ? 23.578 33.344 3.053 1 33.31 7 GLY B CA 1
ATOM 1335 C C . GLY B 1 7 ? 22.406 32.438 3.375 1 33.31 7 GLY B C 1
ATOM 1336 O O . GLY B 1 7 ? 21.969 32.375 4.527 1 33.31 7 GLY B O 1
ATOM 1337 N N . THR B 1 8 ? 21.453 32.281 2.531 1 34 8 THR B N 1
ATOM 1338 C CA . THR B 1 8 ? 20.391 31.281 2.5 1 34 8 THR B CA 1
ATOM 1339 C C . THR B 1 8 ? 20.906 29.938 3 1 34 8 THR B C 1
ATOM 1341 O O . THR B 1 8 ? 21.891 29.406 2.48 1 34 8 THR B O 1
ATOM 1344 N N . SER B 1 9 ? 21.156 29.734 4.332 1 35.31 9 SER B N 1
ATOM 1345 C CA . SER B 1 9 ? 21.469 28.453 4.949 1 35.31 9 SER B CA 1
ATOM 1346 C C . SER B 1 9 ? 21 27.297 4.078 1 35.31 9 SER B C 1
ATOM 1348 O O . SER B 1 9 ? 19.812 27.156 3.797 1 35.31 9 SER B O 1
ATOM 1350 N N . ALA B 1 10 ? 21.688 26.922 3.164 1 35.53 10 ALA B N 1
ATOM 1351 C CA . ALA B 1 10 ? 21.734 25.766 2.273 1 35.53 10 ALA B CA 1
ATOM 1352 C C . ALA B 1 10 ? 21.281 24.5 2.992 1 35.53 10 ALA B C 1
ATOM 1354 O O . ALA B 1 10 ? 21.922 24.062 3.955 1 35.53 10 ALA B O 1
ATOM 1355 N N . HIS B 1 11 ? 20.016 24.141 3.127 1 38 11 HIS B N 1
ATOM 1356 C CA . HIS B 1 11 ? 19.5 22.844 3.543 1 38 11 HIS B CA 1
ATOM 1357 C C . HIS B 1 11 ? 20.5 21.734 3.246 1 38 11 HIS B C 1
ATOM 1359 O O . HIS B 1 11 ? 20.844 21.484 2.086 1 38 11 HIS B O 1
ATOM 1365 N N . ALA B 1 12 ? 21.625 21.625 3.77 1 43.16 12 ALA B N 1
ATOM 1366 C CA . ALA B 1 12 ? 22.469 20.438 3.936 1 43.16 12 ALA B CA 1
ATOM 1367 C C . ALA B 1 12 ? 21.688 19.172 3.609 1 43.16 12 ALA B C 1
ATOM 1369 O O . ALA B 1 12 ? 21.875 18.141 4.258 1 43.16 12 ALA B O 1
ATOM 1370 N N . PRO B 1 13 ? 20.328 19.078 2.686 1 47.31 13 PRO B N 1
ATOM 1371 C CA . PRO B 1 13 ? 18.922 18.906 2.283 1 47.31 13 PRO B CA 1
ATOM 1372 C C . PRO B 1 13 ? 18.609 17.5 1.804 1 47.31 13 PRO B C 1
ATOM 1374 O O . PRO B 1 13 ? 17.609 16.906 2.225 1 47.31 13 PRO B O 1
ATOM 1377 N N . PHE B 1 14 ? 19.344 17.062 0.676 1 53.09 14 PHE B N 1
ATOM 1378 C CA . PHE B 1 14 ? 18.812 15.938 -0.103 1 53.09 14 PHE B CA 1
ATOM 1379 C C . PHE B 1 14 ? 19.016 14.625 0.634 1 53.09 14 PHE B C 1
ATOM 1381 O O . PHE B 1 14 ? 18.094 13.812 0.742 1 53.09 14 PHE B O 1
ATOM 1388 N N . ALA B 1 15 ? 20.344 14.312 1.111 1 64.88 15 ALA B N 1
ATOM 1389 C CA . ALA B 1 15 ? 20.672 13.039 1.743 1 64.88 15 ALA B CA 1
ATOM 1390 C C . ALA B 1 15 ? 19.922 12.867 3.061 1 64.88 15 ALA B C 1
ATOM 1392 O O . ALA B 1 15 ? 19.391 11.789 3.352 1 64.88 15 ALA B O 1
ATOM 1393 N N . ALA B 1 16 ? 20.062 13.914 3.879 1 71.81 16 ALA B N 1
ATOM 1394 C CA . ALA B 1 16 ? 19.328 13.859 5.141 1 71.81 16 ALA B CA 1
ATOM 1395 C C . ALA B 1 16 ? 17.844 13.594 4.902 1 71.81 16 ALA B C 1
ATOM 1397 O O . ALA B 1 16 ? 17.219 12.836 5.648 1 71.81 16 ALA B O 1
ATOM 1398 N N . GLY B 1 17 ? 17.5 14.094 3.855 1 90.69 17 GLY B N 1
ATOM 1399 C CA . GLY B 1 17 ? 16.109 13.875 3.482 1 90.69 17 GLY B CA 1
ATOM 1400 C C . GLY B 1 17 ? 15.812 12.445 3.082 1 90.69 17 GLY B C 1
ATOM 1401 O O . GLY B 1 17 ? 14.812 11.867 3.508 1 90.69 17 GLY B O 1
ATOM 1402 N N . ARG B 1 18 ? 16.859 11.805 2.455 1 93.44 18 ARG B N 1
ATOM 1403 C CA . ARG B 1 18 ? 16.672 10.438 1.983 1 93.44 18 ARG B CA 1
ATOM 1404 C C . ARG B 1 18 ? 16.672 9.453 3.148 1 93.44 18 ARG B C 1
ATOM 1406 O O . ARG B 1 18 ? 15.875 8.516 3.178 1 93.44 18 ARG B O 1
ATOM 1413 N N . ASP B 1 19 ? 17.656 9.625 4.051 1 95.75 19 ASP B N 1
ATOM 1414 C CA . ASP B 1 19 ? 17.734 8.742 5.207 1 95.75 19 ASP B CA 1
ATOM 1415 C C . ASP B 1 19 ? 16.469 8.82 6.055 1 95.75 19 ASP B C 1
ATOM 1417 O O . ASP B 1 19 ? 15.969 7.797 6.523 1 95.75 19 ASP B O 1
ATOM 1421 N N . LEU B 1 20 ? 16.062 10.031 6.285 1 97.31 20 LEU B N 1
ATOM 1422 C CA . LEU B 1 20 ? 14.836 10.227 7.047 1 97.31 20 LEU B CA 1
ATOM 1423 C C . LEU B 1 20 ? 13.648 9.586 6.332 1 97.31 20 LEU B C 1
ATOM 1425 O O . LEU B 1 20 ? 12.812 8.938 6.965 1 97.31 20 LEU B O 1
ATOM 1429 N N . PHE B 1 21 ? 13.641 9.734 5.031 1 98.38 21 PHE B N 1
ATOM 1430 C CA . PHE B 1 21 ? 12.602 9.109 4.227 1 98.38 21 PHE B CA 1
ATOM 1431 C C . PHE B 1 21 ? 12.602 7.598 4.41 1 98.38 21 PHE B C 1
ATOM 1433 O O . PHE B 1 21 ? 11.555 6.992 4.66 1 98.38 21 PHE B O 1
ATOM 1440 N N . LYS B 1 22 ? 13.711 6.965 4.32 1 97.56 22 LYS B N 1
ATOM 1441 C CA . LYS B 1 22 ? 13.828 5.52 4.473 1 97.56 22 LYS B CA 1
ATOM 1442 C C . LYS B 1 22 ? 13.414 5.078 5.875 1 97.56 22 LYS B C 1
ATOM 1444 O O . LYS B 1 22 ? 12.758 4.047 6.039 1 97.56 22 LYS B O 1
ATOM 1449 N N . THR B 1 23 ? 13.812 5.867 6.852 1 97 23 THR B N 1
ATOM 1450 C CA . THR B 1 23 ? 13.453 5.547 8.227 1 97 23 THR B CA 1
ATOM 1451 C C . THR B 1 23 ? 11.938 5.578 8.414 1 97 23 THR B C 1
ATOM 1453 O O . THR B 1 23 ? 11.352 4.617 8.922 1 97 23 THR B O 1
ATOM 1456 N N . VAL B 1 24 ? 11.289 6.59 7.973 1 98 24 VAL B N 1
ATOM 1457 C CA . VAL B 1 24 ? 9.844 6.75 8.148 1 98 24 VAL B CA 1
ATOM 1458 C C . VAL B 1 24 ? 9.102 5.68 7.352 1 98 24 VAL B C 1
ATOM 1460 O O . VAL B 1 24 ? 8.125 5.105 7.836 1 98 24 VAL B O 1
ATOM 1463 N N . SER B 1 25 ? 9.586 5.383 6.133 1 97.88 25 SER B N 1
ATOM 1464 C CA . SER B 1 25 ? 8.953 4.355 5.312 1 97.88 25 SER B CA 1
ATOM 1465 C C . SER B 1 25 ? 9.031 2.986 5.984 1 97.88 25 SER B C 1
ATOM 1467 O O . SER B 1 25 ? 8.078 2.203 5.91 1 97.88 25 SER B O 1
ATOM 1469 N N . SER B 1 26 ? 10.156 2.738 6.676 1 97.06 26 SER B N 1
ATOM 1470 C CA . SER B 1 26 ? 10.32 1.459 7.355 1 97.06 26 SER B CA 1
ATOM 1471 C C . SER B 1 26 ? 9.422 1.367 8.586 1 97.06 26 SER B C 1
ATOM 1473 O O . SER B 1 26 ? 9.219 0.281 9.133 1 97.06 26 SER B O 1
ATOM 1475 N N . HIS B 1 27 ? 8.852 2.447 9.055 1 96.62 27 HIS B N 1
ATOM 1476 C CA . HIS B 1 27 ? 7.984 2.48 10.227 1 96.62 27 HIS B CA 1
ATOM 1477 C C . HIS B 1 27 ? 6.52 2.297 9.828 1 96.62 27 HIS B C 1
ATOM 1479 O O . HIS B 1 27 ? 5.633 2.355 10.68 1 96.62 27 HIS B O 1
ATOM 1485 N N . TRP B 1 28 ? 6.25 2.125 8.594 1 97.62 28 TRP B N 1
ATOM 1486 C CA . TRP B 1 28 ? 4.945 1.683 8.117 1 97.62 28 TRP B CA 1
ATOM 1487 C C . TRP B 1 28 ? 4.883 0.161 8.031 1 97.62 28 TRP B C 1
ATOM 1489 O O . TRP B 1 28 ? 5.48 -0.445 7.141 1 97.62 28 TRP B O 1
ATOM 1499 N N . PRO B 1 29 ? 4.148 -0.471 8.945 1 97.19 29 PRO B N 1
ATOM 1500 C CA . PRO B 1 29 ? 4.043 -1.931 8.875 1 97.19 29 PRO B CA 1
ATOM 1501 C C . PRO B 1 29 ? 3.211 -2.41 7.691 1 97.19 29 PRO B C 1
ATOM 1503 O O . PRO B 1 29 ? 2.215 -1.774 7.332 1 97.19 29 PRO B O 1
ATOM 1506 N N . SER B 1 30 ? 3.59 -3.496 7.172 1 97.88 30 SER B N 1
ATOM 1507 C CA . SER B 1 30 ? 2.861 -4.066 6.043 1 97.88 30 SER B CA 1
ATOM 1508 C C . SER B 1 30 ? 3.045 -5.578 5.973 1 97.88 30 SER B C 1
ATOM 1510 O O . SER B 1 30 ? 4.027 -6.113 6.496 1 97.88 30 SER B O 1
ATOM 1512 N N . GLY B 1 31 ? 2.094 -6.223 5.324 1 97.94 31 GLY B N 1
ATOM 1513 C CA . GLY B 1 31 ? 2.359 -7.574 4.852 1 97.94 31 GLY B CA 1
ATOM 1514 C C . GLY B 1 31 ? 3.451 -7.637 3.801 1 97.94 31 GLY B C 1
ATOM 1515 O O . GLY B 1 31 ? 3.957 -6.602 3.363 1 97.94 31 GLY B O 1
ATOM 1516 N N . VAL B 1 32 ? 3.801 -8.859 3.467 1 98.62 32 VAL B N 1
ATOM 1517 C CA . VAL B 1 32 ? 4.809 -9.102 2.441 1 98.62 32 VAL B CA 1
ATOM 1518 C C . VAL B 1 32 ? 4.293 -10.141 1.447 1 98.62 32 VAL B C 1
ATOM 1520 O O . VAL B 1 32 ? 3.633 -11.109 1.838 1 98.62 32 VAL B O 1
ATOM 1523 N N . ALA B 1 33 ? 4.621 -9.898 0.227 1 98.88 33 ALA B N 1
ATOM 1524 C CA . ALA B 1 33 ? 4.223 -10.82 -0.832 1 98.88 33 ALA B CA 1
ATOM 1525 C C . ALA B 1 33 ? 5.402 -11.156 -1.741 1 98.88 33 ALA B C 1
ATOM 1527 O O . ALA B 1 33 ? 6.387 -10.414 -1.79 1 98.88 33 ALA B O 1
ATOM 1528 N N . VAL B 1 34 ? 5.324 -12.25 -2.389 1 98.94 34 VAL B N 1
ATOM 1529 C CA . VAL B 1 34 ? 6.113 -12.523 -3.586 1 98.94 34 VAL B CA 1
ATOM 1530 C C . VAL B 1 34 ? 5.234 -12.383 -4.828 1 98.94 34 VAL B C 1
ATOM 1532 O O . VAL B 1 34 ? 4.191 -13.023 -4.938 1 98.94 34 VAL B O 1
ATOM 1535 N N . ILE B 1 35 ? 5.633 -11.531 -5.68 1 98.94 35 ILE B N 1
ATOM 1536 C CA . ILE B 1 35 ? 5 -11.406 -6.988 1 98.94 35 ILE B CA 1
ATOM 1537 C C . ILE B 1 35 ? 5.668 -12.359 -7.977 1 98.94 35 ILE B C 1
ATOM 1539 O O . ILE B 1 35 ? 6.895 -12.367 -8.109 1 98.94 35 ILE B O 1
ATOM 1543 N N . THR B 1 36 ? 4.887 -13.164 -8.648 1 98.88 36 THR B N 1
ATOM 1544 C CA . THR B 1 36 ? 5.473 -14.117 -9.586 1 98.88 36 THR B CA 1
ATOM 1545 C C . THR B 1 36 ? 4.941 -13.875 -11 1 98.88 36 THR B C 1
ATOM 1547 O O . THR B 1 36 ? 3.836 -13.359 -11.172 1 98.88 36 THR B O 1
ATOM 1550 N N . ALA B 1 37 ? 5.691 -14.242 -11.922 1 98.69 37 ALA B N 1
ATOM 1551 C CA . ALA B 1 37 ? 5.383 -14.141 -13.344 1 98.69 37 ALA B CA 1
ATOM 1552 C C . ALA B 1 37 ? 6.105 -15.219 -14.141 1 98.69 37 ALA B C 1
ATOM 1554 O O . ALA B 1 37 ? 7.086 -15.805 -13.672 1 98.69 37 ALA B O 1
ATOM 1555 N N . THR B 1 38 ? 5.598 -15.5 -15.281 1 98.62 38 THR B N 1
ATOM 1556 C CA . THR B 1 38 ? 6.203 -16.438 -16.219 1 98.62 38 THR B CA 1
ATOM 1557 C C . THR B 1 38 ? 6.562 -15.75 -17.531 1 98.62 38 THR B C 1
ATOM 1559 O O . THR B 1 38 ? 5.711 -15.117 -18.156 1 98.62 38 THR B O 1
ATOM 1562 N N . ALA B 1 39 ? 7.832 -15.898 -17.891 1 98.31 39 ALA B N 1
ATOM 1563 C CA . ALA B 1 39 ? 8.273 -15.32 -19.156 1 98.31 39 ALA B CA 1
ATOM 1564 C C . ALA B 1 39 ? 7.773 -16.141 -20.344 1 98.31 39 ALA B C 1
ATOM 1566 O O . ALA B 1 39 ? 7.254 -17.25 -20.172 1 98.31 39 ALA B O 1
ATOM 1567 N N . ASP B 1 40 ? 7.934 -15.555 -21.516 1 97.38 40 ASP B N 1
ATOM 1568 C CA . ASP B 1 40 ? 7.484 -16.219 -22.734 1 97.38 40 ASP B CA 1
ATOM 1569 C C . ASP B 1 40 ? 8.242 -17.516 -22.953 1 97.38 40 ASP B C 1
ATOM 1571 O O . ASP B 1 40 ? 7.695 -18.469 -23.516 1 97.38 40 ASP B O 1
ATOM 1575 N N . ASP B 1 41 ? 9.461 -17.562 -22.562 1 97.31 41 ASP B N 1
ATOM 1576 C CA . ASP B 1 41 ? 10.266 -18.781 -22.734 1 97.31 41 ASP B CA 1
ATOM 1577 C C . ASP B 1 41 ? 9.992 -19.766 -21.609 1 97.31 41 ASP B C 1
ATOM 1579 O O . ASP B 1 41 ? 10.719 -20.75 -21.453 1 97.31 41 ASP B O 1
ATOM 1583 N N . LYS B 1 42 ? 9.062 -19.469 -20.734 1 96.62 42 LYS B N 1
ATOM 1584 C CA . LYS B 1 42 ? 8.547 -20.328 -19.672 1 96.62 42 LYS B CA 1
ATOM 1585 C C . LYS B 1 42 ? 9.422 -20.266 -18.438 1 96.62 42 LYS B C 1
ATOM 1587 O O . LYS B 1 42 ? 9.148 -20.922 -17.438 1 96.62 42 LYS B O 1
ATOM 1592 N N . SER B 1 43 ? 10.461 -19.422 -18.5 1 97.25 43 SER B N 1
ATOM 1593 C CA . SER B 1 43 ? 11.219 -19.219 -17.281 1 97.25 43 SER B CA 1
ATOM 1594 C C . SER B 1 43 ? 10.375 -18.516 -16.219 1 97.25 43 SER B C 1
ATOM 1596 O O . SER B 1 43 ? 9.586 -17.625 -16.547 1 97.25 43 SER B O 1
ATOM 1598 N N . LEU B 1 44 ? 10.562 -18.906 -14.969 1 98.19 44 LEU B N 1
ATOM 1599 C CA . LEU B 1 44 ? 9.797 -18.375 -13.852 1 98.19 44 LEU B CA 1
ATOM 1600 C C . LEU B 1 44 ? 10.562 -17.234 -13.164 1 98.19 44 LEU B C 1
ATOM 1602 O O . LEU B 1 44 ? 11.781 -17.328 -12.992 1 98.19 44 LEU B O 1
ATOM 1606 N N . HIS B 1 45 ? 9.875 -16.188 -12.836 1 98.06 45 HIS B N 1
ATOM 1607 C CA . HIS B 1 45 ? 10.438 -15.016 -12.188 1 98.06 45 HIS B CA 1
ATOM 1608 C C . HIS B 1 45 ? 9.609 -14.602 -10.977 1 98.06 45 HIS B C 1
ATOM 1610 O O . HIS B 1 45 ? 8.422 -14.922 -10.891 1 98.06 45 HIS B O 1
ATOM 1616 N N . GLY B 1 46 ? 10.211 -13.938 -10.07 1 98.56 46 GLY B N 1
ATOM 1617 C CA . GLY B 1 46 ? 9.492 -13.414 -8.914 1 98.56 46 GLY B CA 1
ATOM 1618 C C . GLY B 1 46 ? 10.32 -12.469 -8.078 1 98.56 46 GLY B C 1
ATOM 1619 O O . GLY B 1 46 ? 11.555 -12.469 -8.156 1 98.56 46 GLY B O 1
ATOM 1620 N N . LEU B 1 47 ? 9.711 -11.688 -7.297 1 98.62 47 LEU B N 1
ATOM 1621 C CA . LEU B 1 47 ? 10.375 -10.758 -6.391 1 98.62 47 LEU B CA 1
ATOM 1622 C C . LEU B 1 47 ? 9.539 -10.539 -5.133 1 98.62 47 LEU B C 1
ATOM 1624 O O . LEU B 1 47 ? 8.312 -10.617 -5.18 1 98.62 47 LEU B O 1
ATOM 1628 N N . THR B 1 48 ? 10.195 -10.25 -4.023 1 98.69 48 THR B N 1
ATOM 1629 C CA . THR B 1 48 ? 9.562 -9.883 -2.76 1 98.69 48 THR B CA 1
ATOM 1630 C C . THR B 1 48 ? 9.219 -8.398 -2.74 1 98.69 48 THR B C 1
ATOM 1632 O O . THR B 1 48 ? 10.008 -7.566 -3.182 1 98.69 48 THR B O 1
ATOM 1635 N N . MET B 1 49 ? 8.039 -8.07 -2.271 1 98.56 49 MET B N 1
ATOM 1636 C CA . MET B 1 49 ? 7.723 -6.66 -2.041 1 98.56 49 MET B CA 1
ATOM 1637 C C . MET B 1 49 ? 6.613 -6.512 -1.004 1 98.56 49 MET B C 1
ATOM 1639 O O . MET B 1 49 ? 5.914 -7.48 -0.694 1 98.56 49 MET B O 1
ATOM 1643 N N . SER B 1 50 ? 6.469 -5.309 -0.519 1 98.62 50 SER B N 1
ATOM 1644 C CA . SER B 1 50 ? 5.359 -4.949 0.359 1 98.62 50 SER B CA 1
ATOM 1645 C C . SER B 1 50 ? 4.484 -3.871 -0.27 1 98.62 50 SER B C 1
ATOM 1647 O O . SER B 1 50 ? 3.432 -3.523 0.272 1 98.62 50 SER B O 1
ATOM 1649 N N . ALA B 1 51 ? 4.879 -3.32 -1.381 1 98.81 51 ALA B N 1
ATOM 1650 C CA . ALA B 1 51 ? 4.137 -2.258 -2.053 1 98.81 51 ALA B CA 1
ATOM 1651 C C . ALA B 1 51 ? 2.951 -2.824 -2.83 1 98.81 51 ALA B C 1
ATOM 1653 O O . ALA B 1 51 ? 2.979 -2.883 -4.062 1 98.81 51 ALA B O 1
ATOM 1654 N N . VAL B 1 52 ? 1.913 -3.209 -2.146 1 98.94 52 VAL B N 1
ATOM 1655 C CA . VAL B 1 52 ? 0.688 -3.82 -2.654 1 98.94 52 VAL B CA 1
ATOM 1656 C C . VAL B 1 52 ? -0.527 -3.115 -2.057 1 98.94 52 VAL B C 1
ATOM 1658 O O . VAL B 1 52 ? -0.564 -2.84 -0.854 1 98.94 52 VAL B O 1
ATOM 1661 N N . ILE B 1 53 ? -1.482 -2.783 -2.861 1 98.81 53 ILE B N 1
ATOM 1662 C CA . ILE B 1 53 ? -2.723 -2.16 -2.41 1 98.81 53 ILE B CA 1
ATOM 1663 C C . ILE B 1 53 ? -3.916 -2.857 -3.061 1 98.81 53 ILE B C 1
ATOM 1665 O O . ILE B 1 53 ? -3.916 -3.104 -4.27 1 98.81 53 ILE B O 1
ATOM 1669 N N . ALA B 1 54 ? -4.84 -3.328 -2.244 1 98.75 54 ALA B N 1
ATOM 1670 C CA . ALA B 1 54 ? -6.156 -3.605 -2.814 1 98.75 54 ALA B CA 1
ATOM 1671 C C . ALA B 1 54 ? -6.812 -2.328 -3.332 1 98.75 54 ALA B C 1
ATOM 1673 O O . ALA B 1 54 ? -7.371 -1.551 -2.557 1 98.75 54 ALA B O 1
ATOM 1674 N N . LEU B 1 55 ? -6.801 -2.133 -4.562 1 98.69 55 LEU B N 1
ATOM 1675 C CA . LEU B 1 55 ? -7.004 -0.818 -5.156 1 98.69 55 LEU B CA 1
ATOM 1676 C C . LEU B 1 55 ? -8.492 -0.516 -5.32 1 98.69 55 LEU B C 1
ATOM 1678 O O . LEU B 1 55 ? -8.953 0.571 -4.961 1 98.69 55 LEU B O 1
ATOM 1682 N N . SER B 1 56 ? -9.203 -1.437 -5.855 1 98.62 56 SER B N 1
ATOM 1683 C CA . SER B 1 56 ? -10.594 -1.208 -6.23 1 98.62 56 SER B CA 1
ATOM 1684 C C . SER B 1 56 ? -11.445 -2.449 -5.984 1 98.62 56 SER B C 1
ATOM 1686 O O . SER B 1 56 ? -10.984 -3.574 -6.191 1 98.62 56 SER B O 1
ATOM 1688 N N . LEU B 1 57 ? -12.617 -2.244 -5.555 1 98 57 LEU B N 1
ATOM 1689 C CA . LEU B 1 57 ? -13.586 -3.326 -5.418 1 98 57 LEU B CA 1
ATOM 1690 C C . LEU B 1 57 ? -14.375 -3.52 -6.707 1 98 57 LEU B C 1
ATOM 1692 O O . LEU B 1 57 ? -14.734 -4.645 -7.059 1 98 57 LEU B O 1
ATOM 1696 N N . ASP B 1 58 ? -14.602 -2.387 -7.379 1 96.69 58 ASP B N 1
ATOM 1697 C CA . ASP B 1 58 ? -15.367 -2.441 -8.625 1 96.69 58 ASP B CA 1
ATOM 1698 C C . ASP B 1 58 ? -14.695 -1.607 -9.711 1 96.69 58 ASP B C 1
ATOM 1700 O O . ASP B 1 58 ? -14.852 -0.385 -9.75 1 96.69 58 ASP B O 1
ATOM 1704 N N . PRO B 1 59 ? -14.133 -2.338 -10.773 1 97.75 59 PRO B N 1
ATOM 1705 C CA . PRO B 1 59 ? -13.805 -3.766 -10.75 1 97.75 59 PRO B CA 1
ATOM 1706 C C . PRO B 1 59 ? -12.781 -4.121 -9.672 1 97.75 59 PRO B C 1
ATOM 1708 O O . PRO B 1 59 ? -12.203 -3.229 -9.055 1 97.75 59 PRO B O 1
ATOM 1711 N N . MET B 1 60 ? -12.609 -5.41 -9.43 1 98.62 60 MET B N 1
ATOM 1712 C CA . MET B 1 60 ? -11.609 -5.863 -8.461 1 98.62 60 MET B CA 1
ATOM 1713 C C . MET B 1 60 ? -10.203 -5.707 -9.023 1 98.62 60 MET B C 1
ATOM 1715 O O . MET B 1 60 ? -9.852 -6.336 -10.023 1 98.62 60 MET B O 1
ATOM 1719 N N . GLN B 1 61 ? -9.422 -4.836 -8.344 1 98.81 61 GLN B N 1
ATOM 1720 C CA . GLN B 1 61 ? -8.078 -4.531 -8.812 1 98.81 61 GLN B CA 1
ATOM 1721 C C . GLN B 1 61 ? -7.082 -4.508 -7.656 1 98.81 61 GLN B C 1
ATOM 1723 O O . GLN B 1 61 ? -7.426 -4.098 -6.543 1 98.81 61 GLN B O 1
ATOM 1728 N N . TYR B 1 62 ? -5.926 -4.969 -7.957 1 98.88 62 TYR B N 1
ATOM 1729 C CA . TYR B 1 62 ? -4.766 -4.703 -7.113 1 98.88 62 TYR B CA 1
ATOM 1730 C C . TYR B 1 62 ? -3.768 -3.799 -7.828 1 98.88 62 TYR B C 1
ATOM 1732 O O . TYR B 1 62 ? -3.75 -3.736 -9.062 1 98.88 62 TYR B O 1
ATOM 1740 N N . LEU B 1 63 ? -3.053 -3.061 -7.047 1 98.94 63 LEU B N 1
ATOM 1741 C CA . LEU B 1 63 ? -1.912 -2.275 -7.504 1 98.94 63 LEU B CA 1
ATOM 1742 C C . LEU B 1 63 ? -0.62 -2.766 -6.859 1 98.94 63 LEU B C 1
ATOM 1744 O O . LEU B 1 63 ? -0.588 -3.049 -5.66 1 98.94 63 LEU B O 1
ATOM 1748 N N . ILE B 1 64 ? 0.466 -2.973 -7.66 1 98.94 64 ILE B N 1
ATOM 1749 C CA . ILE B 1 64 ? 1.812 -3.219 -7.156 1 98.94 64 ILE B CA 1
ATOM 1750 C C . ILE B 1 64 ? 2.771 -2.168 -7.703 1 98.94 64 ILE B C 1
ATOM 1752 O O . ILE B 1 64 ? 2.545 -1.613 -8.781 1 98.94 64 ILE B O 1
ATOM 1756 N N . SER B 1 65 ? 3.762 -1.837 -6.965 1 98.94 65 SER B N 1
ATOM 1757 C CA . SER B 1 65 ? 4.812 -0.917 -7.391 1 98.94 65 SER B CA 1
ATOM 1758 C C . SER B 1 65 ? 6.16 -1.623 -7.48 1 98.94 65 SER B C 1
ATOM 1760 O O . SER B 1 65 ? 6.684 -2.109 -6.477 1 98.94 65 SER B O 1
ATOM 1762 N N . VAL B 1 66 ? 6.711 -1.645 -8.648 1 98.88 66 VAL B N 1
ATOM 1763 C CA . VAL B 1 66 ? 7.871 -2.486 -8.922 1 98.88 66 VAL B CA 1
ATOM 1764 C C . VAL B 1 66 ? 9.094 -1.61 -9.18 1 98.88 66 VAL B C 1
ATOM 1766 O O . VAL B 1 66 ? 9.062 -0.717 -10.031 1 98.88 66 VAL B O 1
ATOM 1769 N N . ASP B 1 67 ? 10.164 -1.862 -8.43 1 98.69 67 ASP B N 1
ATOM 1770 C CA . ASP B 1 67 ? 11.43 -1.177 -8.648 1 98.69 67 ASP B CA 1
ATOM 1771 C C . ASP B 1 67 ? 11.891 -1.337 -10.102 1 98.69 67 ASP B C 1
ATOM 1773 O O . ASP B 1 67 ? 11.898 -2.447 -10.633 1 98.69 67 ASP B O 1
ATOM 1777 N N . LYS B 1 68 ? 12.273 -0.276 -10.695 1 98.56 68 LYS B N 1
ATOM 1778 C CA . LYS B 1 68 ? 12.641 -0.276 -12.109 1 98.56 68 LYS B CA 1
ATOM 1779 C C . LYS B 1 68 ? 13.883 -1.13 -12.359 1 98.56 68 LYS B C 1
ATOM 1781 O O . LYS B 1 68 ? 14.156 -1.517 -13.492 1 98.56 68 LYS B O 1
ATOM 1786 N N . THR B 1 69 ? 14.641 -1.432 -11.32 1 97.88 69 THR B N 1
ATOM 1787 C CA . THR B 1 69 ? 15.852 -2.227 -11.477 1 97.88 69 THR B CA 1
ATOM 1788 C C . THR B 1 69 ? 15.547 -3.713 -11.305 1 97.88 69 THR B C 1
ATOM 1790 O O . THR B 1 69 ? 16.438 -4.551 -11.438 1 97.88 69 THR B O 1
ATOM 1793 N N . SER B 1 70 ? 14.344 -4.066 -10.953 1 97.75 70 SER B N 1
ATOM 1794 C CA . SER B 1 70 ? 13.984 -5.465 -10.734 1 97.75 70 SER B CA 1
ATOM 1795 C C . SER B 1 70 ? 14.141 -6.281 -12.008 1 97.75 70 SER B C 1
ATOM 1797 O O . SER B 1 70 ? 13.695 -5.863 -13.086 1 97.75 70 SER B O 1
ATOM 1799 N N . ASN B 1 71 ? 14.703 -7.484 -11.906 1 96.94 71 ASN B N 1
ATOM 1800 C CA . ASN B 1 71 ? 14.828 -8.406 -13.031 1 96.94 71 ASN B CA 1
ATOM 1801 C C . ASN B 1 71 ? 13.469 -8.969 -13.453 1 96.94 71 ASN B C 1
ATOM 1803 O O . ASN B 1 71 ? 13.328 -9.531 -14.539 1 96.94 71 ASN B O 1
ATOM 1807 N N . THR B 1 72 ? 12.484 -8.82 -12.594 1 97.75 72 THR B N 1
ATOM 1808 C CA . THR B 1 72 ? 11.156 -9.344 -12.875 1 97.75 72 THR B CA 1
ATOM 1809 C C . THR B 1 72 ? 10.352 -8.352 -13.711 1 97.75 72 THR B C 1
ATOM 1811 O O . THR B 1 72 ? 9.406 -8.734 -14.398 1 97.75 72 THR B O 1
ATOM 1814 N N . LEU B 1 73 ? 10.688 -7.074 -13.672 1 98.62 73 LEU B N 1
ATOM 1815 C CA . LEU B 1 73 ? 9.891 -6.008 -14.266 1 98.62 73 LEU B CA 1
ATOM 1816 C C . LEU B 1 73 ? 9.742 -6.215 -15.773 1 98.62 73 LEU B C 1
ATOM 1818 O O . LEU B 1 73 ? 8.633 -6.141 -16.312 1 98.62 73 LEU B O 1
ATOM 1822 N N . PRO B 1 74 ? 10.828 -6.539 -16.562 1 98.5 74 PRO B N 1
ATOM 1823 C CA . PRO B 1 74 ? 10.648 -6.75 -18 1 98.5 74 PRO B CA 1
ATOM 1824 C C . PRO B 1 74 ? 9.656 -7.871 -18.312 1 98.5 74 PRO B C 1
ATOM 1826 O O . PRO B 1 74 ? 8.906 -7.777 -19.281 1 98.5 74 PRO B O 1
ATOM 1829 N N . VAL B 1 75 ? 9.656 -8.906 -17.5 1 98.56 75 VAL B N 1
ATOM 1830 C CA . VAL B 1 75 ? 8.742 -10.031 -17.703 1 98.56 75 VAL B CA 1
ATOM 1831 C C . VAL B 1 75 ? 7.309 -9.578 -17.453 1 98.56 75 VAL B C 1
ATOM 1833 O O . VAL B 1 75 ? 6.406 -9.898 -18.234 1 98.56 75 VAL B O 1
ATOM 1836 N N . LEU B 1 76 ? 7.066 -8.82 -16.375 1 98.88 76 LEU B N 1
ATOM 1837 C CA . LEU B 1 76 ? 5.746 -8.305 -16.031 1 98.88 76 LEU B CA 1
ATOM 1838 C C . LEU B 1 76 ? 5.211 -7.418 -17.156 1 98.88 76 LEU B C 1
ATOM 1840 O O . LEU B 1 76 ? 4.023 -7.48 -17.484 1 98.88 76 LEU B O 1
ATOM 1844 N N . LYS B 1 77 ? 6.051 -6.582 -17.688 1 98.75 77 LYS B N 1
ATOM 1845 C CA . LYS B 1 77 ? 5.645 -5.68 -18.766 1 98.75 77 LYS B CA 1
ATOM 1846 C C . LYS B 1 77 ? 5.328 -6.453 -20.047 1 98.75 77 LYS B C 1
ATOM 1848 O O . LYS B 1 77 ? 4.41 -6.09 -20.781 1 98.75 77 LYS B O 1
ATOM 1853 N N . ALA B 1 78 ? 6.078 -7.488 -20.328 1 98.56 78 ALA B N 1
ATOM 1854 C CA . ALA B 1 78 ? 5.926 -8.25 -21.562 1 98.56 78 ALA B CA 1
ATOM 1855 C C . ALA B 1 78 ? 4.695 -9.156 -21.5 1 98.56 78 ALA B C 1
ATOM 1857 O O . ALA B 1 78 ? 3.939 -9.25 -22.469 1 98.56 78 ALA B O 1
ATOM 1858 N N . THR B 1 79 ? 4.473 -9.852 -20.375 1 98.5 79 THR B N 1
ATOM 1859 C CA . THR B 1 79 ? 3.461 -10.898 -20.297 1 98.5 79 THR B CA 1
ATOM 1860 C C . THR B 1 79 ? 2.146 -10.336 -19.75 1 98.5 79 THR B C 1
ATOM 1862 O O . THR B 1 79 ? 1.09 -10.945 -19.922 1 98.5 79 THR B O 1
ATOM 1865 N N . ARG B 1 80 ? 2.199 -9.305 -18.984 1 98.56 80 ARG B N 1
ATOM 1866 C CA . ARG B 1 80 ? 1.055 -8.57 -18.469 1 98.56 80 ARG B CA 1
ATOM 1867 C C . ARG B 1 80 ? 0.197 -9.453 -17.562 1 98.56 80 ARG B C 1
ATOM 1869 O O . ARG B 1 80 ? -1.032 -9.383 -17.609 1 98.56 80 ARG B O 1
ATOM 1876 N N . ARG B 1 81 ? 0.791 -10.297 -16.875 1 98.62 81 ARG B N 1
ATOM 1877 C CA . ARG B 1 81 ? 0.153 -11.148 -15.875 1 98.62 81 ARG B CA 1
ATOM 1878 C C . ARG B 1 81 ? 1.068 -11.367 -14.672 1 98.62 81 ARG B C 1
ATOM 1880 O O . ARG B 1 81 ? 2.281 -11.531 -14.836 1 98.62 81 ARG B O 1
ATOM 1887 N N . PHE B 1 82 ? 0.491 -11.445 -13.523 1 98.88 82 PHE B N 1
ATOM 1888 C CA . PHE B 1 82 ? 1.271 -11.789 -12.344 1 98.88 82 PHE B CA 1
ATOM 1889 C C . PHE B 1 82 ? 0.386 -12.422 -11.273 1 98.88 82 PHE B C 1
ATOM 1891 O O . PHE B 1 82 ? -0.842 -12.367 -11.367 1 98.88 82 PHE B O 1
ATOM 1898 N N . CYS B 1 83 ? 0.979 -13.055 -10.391 1 98.94 83 CYS B N 1
ATOM 1899 C CA . CYS B 1 83 ? 0.32 -13.555 -9.188 1 98.94 83 CYS B CA 1
ATOM 1900 C C . CYS B 1 83 ? 0.905 -12.906 -7.941 1 98.94 83 CYS B C 1
ATOM 1902 O O . CYS B 1 83 ? 2.125 -12.789 -7.809 1 98.94 83 CYS B O 1
ATOM 1904 N N . ILE B 1 84 ? 0.075 -12.43 -7.105 1 98.94 84 ILE B N 1
ATOM 1905 C CA . ILE B 1 84 ? 0.459 -12.008 -5.762 1 98.94 84 ILE B CA 1
ATOM 1906 C C . ILE B 1 84 ? 0.354 -13.188 -4.797 1 98.94 84 ILE B C 1
ATOM 1908 O O . ILE B 1 84 ? -0.736 -13.719 -4.578 1 98.94 84 ILE B O 1
ATOM 1912 N N . ASN B 1 85 ? 1.42 -13.656 -4.258 1 98.94 85 ASN B N 1
ATOM 1913 C CA . ASN B 1 85 ? 1.46 -14.648 -3.191 1 98.94 85 ASN B CA 1
ATOM 1914 C C . ASN B 1 85 ? 1.668 -14 -1.827 1 98.94 85 ASN B C 1
ATOM 1916 O O . ASN B 1 85 ? 2.781 -13.594 -1.491 1 98.94 85 ASN B O 1
ATOM 1920 N N . PHE B 1 86 ? 0.578 -13.82 -1.006 1 98.81 86 PHE B N 1
ATOM 1921 C CA . PHE B 1 86 ? 0.683 -13.273 0.342 1 98.81 86 PHE B CA 1
ATOM 1922 C C . PHE B 1 86 ? 1.386 -14.25 1.271 1 98.81 86 PHE B C 1
ATOM 1924 O O . PHE B 1 86 ? 0.89 -15.359 1.507 1 98.81 86 PHE B O 1
ATOM 1931 N N . LEU B 1 87 ? 2.482 -13.844 1.819 1 98.56 87 LEU B N 1
ATOM 1932 C CA . LEU 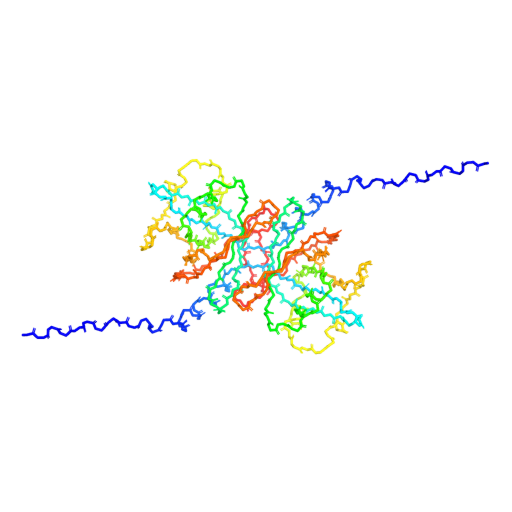B 1 87 ? 3.311 -14.781 2.561 1 98.56 87 LEU B CA 1
ATOM 1933 C C . LEU B 1 87 ? 2.795 -14.961 3.986 1 98.56 87 LEU B C 1
ATOM 1935 O O . LEU B 1 87 ? 2.33 -14 4.602 1 98.56 87 LEU B O 1
ATOM 1939 N N . SER B 1 88 ? 2.965 -16.156 4.441 1 97.56 88 SER B N 1
ATOM 1940 C CA . SER B 1 88 ? 2.621 -16.453 5.832 1 97.56 88 SER B CA 1
ATOM 1941 C C . SER B 1 88 ? 3.799 -16.188 6.762 1 97.56 88 SER B C 1
ATOM 1943 O O . SER B 1 88 ? 4.934 -16.031 6.305 1 97.56 88 SER B O 1
ATOM 1945 N N . SER B 1 89 ? 3.48 -16.203 8.055 1 96.12 89 SER B N 1
ATOM 1946 C CA . SER B 1 89 ? 4.488 -15.93 9.07 1 96.12 89 SER B CA 1
ATOM 1947 C C . SER B 1 89 ? 5.594 -16.984 9.047 1 96.12 89 SER B C 1
ATOM 1949 O O . SER B 1 89 ? 6.672 -16.766 9.602 1 96.12 89 SER B O 1
ATOM 1951 N N . ARG B 1 90 ? 5.406 -18.109 8.383 1 96.38 90 ARG B N 1
ATOM 1952 C CA . ARG B 1 90 ? 6.367 -19.203 8.352 1 96.38 90 ARG B CA 1
ATOM 1953 C C . ARG B 1 90 ? 7.27 -19.109 7.125 1 96.38 90 ARG B C 1
ATOM 1955 O O . ARG B 1 90 ? 8.125 -19.969 6.91 1 96.38 90 ARG B O 1
ATOM 1962 N N . GLN B 1 91 ? 7.121 -18.094 6.395 1 97.88 91 GLN B N 1
ATOM 1963 C CA . GLN B 1 91 ? 7.797 -18.062 5.105 1 97.88 91 GLN B CA 1
ATOM 1964 C C . GLN B 1 91 ? 8.812 -16.922 5.047 1 97.88 91 GLN B C 1
ATOM 1966 O O . GLN B 1 91 ? 8.969 -16.266 4.012 1 97.88 91 GLN B O 1
ATOM 1971 N N . GLN B 1 92 ? 9.469 -16.641 6.129 1 97.5 92 GLN B N 1
ATOM 1972 C CA . GLN B 1 92 ? 10.523 -15.633 6.148 1 97.5 92 GLN B CA 1
ATOM 1973 C C . GLN B 1 92 ? 11.641 -15.992 5.168 1 97.5 92 GLN B C 1
ATOM 1975 O O . GLN B 1 92 ? 12.18 -15.125 4.488 1 97.5 92 GLN B O 1
ATOM 1980 N N . ASP B 1 93 ? 11.977 -17.297 5.105 1 97.5 93 ASP B N 1
ATOM 1981 C CA . ASP B 1 93 ? 13.023 -17.766 4.199 1 97.5 93 ASP B CA 1
ATOM 1982 C C . ASP B 1 93 ? 12.648 -17.5 2.744 1 97.5 93 ASP B C 1
ATOM 1984 O O . ASP B 1 93 ? 13.492 -17.094 1.938 1 97.5 93 ASP B O 1
ATOM 1988 N N . VAL B 1 94 ? 11.375 -17.734 2.402 1 98.44 94 VAL B N 1
ATOM 1989 C CA . VAL B 1 94 ? 10.891 -17.453 1.056 1 98.44 94 VAL B CA 1
ATOM 1990 C C . VAL B 1 94 ? 11 -15.961 0.756 1 98.44 94 VAL B C 1
ATOM 1992 O O . VAL B 1 94 ? 11.445 -15.57 -0.324 1 98.44 94 VAL B O 1
ATOM 1995 N N . CYS B 1 95 ? 10.602 -15.133 1.742 1 98.44 95 CYS B N 1
ATOM 1996 C CA . CYS B 1 95 ? 10.703 -13.68 1.609 1 98.44 95 CYS B CA 1
ATOM 1997 C C . CYS B 1 95 ? 12.133 -13.266 1.266 1 98.44 95 CYS B C 1
ATOM 1999 O O . CYS B 1 95 ? 12.359 -12.539 0.297 1 98.44 95 CYS B O 1
ATOM 2001 N N . MET B 1 96 ? 13.047 -13.797 2.016 1 97.81 96 MET B N 1
ATOM 2002 C CA . MET B 1 96 ? 14.445 -13.422 1.836 1 97.81 96 MET B CA 1
ATOM 2003 C C . MET B 1 96 ? 14.984 -13.938 0.507 1 97.81 96 MET B C 1
ATOM 2005 O O . MET B 1 96 ? 15.773 -13.266 -0.155 1 97.81 96 MET B O 1
ATOM 2009 N N . LEU B 1 97 ? 14.609 -15.148 0.137 1 98.12 97 LEU B N 1
ATOM 2010 C CA . LEU B 1 97 ? 15.047 -15.742 -1.121 1 98.12 97 LEU B CA 1
ATOM 2011 C C . LEU B 1 97 ? 14.664 -14.859 -2.303 1 98.12 97 LEU B C 1
ATOM 2013 O O . LEU B 1 97 ? 15.516 -14.523 -3.133 1 98.12 97 LEU B O 1
ATOM 2017 N N . PHE B 1 98 ? 13.477 -14.359 -2.346 1 98.44 98 PHE B N 1
ATOM 2018 C CA . PHE B 1 98 ? 12.984 -13.617 -3.502 1 98.44 98 PHE B CA 1
ATOM 2019 C C . PHE B 1 98 ? 13.375 -12.141 -3.408 1 98.44 98 PHE B C 1
ATOM 2021 O O . PHE B 1 98 ? 13.164 -11.375 -4.348 1 98.44 98 PHE B O 1
ATOM 2028 N N . ALA B 1 99 ? 13.852 -11.727 -2.254 1 97.38 99 ALA B N 1
ATOM 2029 C CA . ALA B 1 99 ? 14.438 -10.398 -2.139 1 97.38 99 ALA B CA 1
ATOM 2030 C C . ALA B 1 99 ? 15.891 -10.391 -2.619 1 97.38 99 ALA B C 1
ATOM 2032 O O . ALA B 1 99 ? 16.484 -9.328 -2.814 1 97.38 99 ALA B O 1
ATOM 2033 N N . SER B 1 100 ? 16.438 -11.57 -2.863 1 96.19 100 SER B N 1
ATOM 2034 C CA . SER B 1 100 ? 17.844 -11.711 -3.223 1 96.19 100 SER B CA 1
ATOM 2035 C C . SER B 1 100 ? 18.031 -11.695 -4.738 1 96.19 100 SER B C 1
ATOM 2037 O O . SER B 1 100 ? 17.047 -11.625 -5.488 1 96.19 100 SER B O 1
ATOM 2039 N N . LYS B 1 101 ? 19.25 -11.734 -5.172 1 91.19 101 LYS B N 1
ATOM 2040 C CA . LYS B 1 101 ? 19.609 -11.797 -6.586 1 91.19 101 LYS B CA 1
ATOM 2041 C C . LYS B 1 101 ? 19.922 -13.227 -7.012 1 91.19 101 LYS B C 1
ATOM 2043 O O . LYS B 1 101 ? 20.578 -13.445 -8.031 1 91.19 101 LYS B O 1
ATOM 2048 N N . ALA B 1 102 ? 19.578 -14.172 -6.18 1 86.75 102 ALA B N 1
ATOM 2049 C CA . ALA B 1 102 ? 19.844 -15.578 -6.465 1 86.75 102 ALA B CA 1
ATOM 2050 C C . ALA B 1 102 ? 19.234 -15.992 -7.805 1 86.75 102 ALA B C 1
ATOM 2052 O O . ALA B 1 102 ? 18.156 -15.531 -8.172 1 86.75 102 ALA B O 1
ATOM 2053 N N . ALA B 1 103 ? 20.031 -16.875 -8.391 1 83 103 ALA B N 1
ATOM 2054 C CA . ALA B 1 103 ? 19.516 -17.469 -9.617 1 83 103 ALA B CA 1
ATOM 2055 C C . ALA B 1 103 ? 18.562 -18.625 -9.305 1 83 103 ALA B C 1
ATOM 2057 O O . ALA B 1 103 ? 18.688 -19.266 -8.258 1 83 103 ALA B O 1
ATOM 2058 N N . ASP B 1 104 ? 17.594 -18.969 -10.133 1 87.06 104 ASP B N 1
ATOM 2059 C CA . ASP B 1 104 ? 16.656 -20.094 -10.102 1 87.06 104 ASP B CA 1
ATOM 2060 C C . ASP B 1 104 ? 15.945 -20.156 -8.75 1 87.06 104 ASP B C 1
ATOM 2062 O O . ASP B 1 104 ? 15.961 -21.203 -8.086 1 87.06 104 ASP B O 1
ATOM 2066 N N . LYS B 1 105 ? 15.438 -19.203 -8.227 1 95.19 105 LYS B N 1
ATOM 2067 C CA . LYS B 1 105 ? 14.734 -19.094 -6.949 1 95.19 105 LYS B CA 1
ATOM 2068 C C . LYS B 1 105 ? 13.648 -20.156 -6.82 1 95.19 105 LYS B C 1
ATOM 2070 O O . LYS B 1 105 ? 13.43 -20.703 -5.734 1 95.19 105 LYS B O 1
ATOM 2075 N N . PHE B 1 106 ? 13.109 -20.594 -7.82 1 97.31 106 PHE B N 1
ATOM 2076 C CA . PHE B 1 106 ? 11.961 -21.5 -7.797 1 97.31 106 PHE B CA 1
ATOM 2077 C C . PHE B 1 106 ? 12.406 -22.938 -7.555 1 97.31 106 PHE B C 1
ATOM 2079 O O . PHE B 1 106 ? 11.594 -23.781 -7.184 1 97.31 106 PHE B O 1
ATOM 2086 N N . ALA B 1 107 ? 13.648 -23.234 -7.793 1 95.38 107 ALA B N 1
ATOM 2087 C CA . ALA B 1 107 ? 14.172 -24.562 -7.465 1 95.38 107 ALA B CA 1
ATOM 2088 C C . ALA B 1 107 ? 14.18 -24.781 -5.957 1 95.38 107 ALA B C 1
ATOM 2090 O O . ALA B 1 107 ? 14.195 -25.938 -5.5 1 95.38 107 ALA B O 1
ATOM 2091 N N . SER B 1 108 ? 14.148 -23.75 -5.172 1 94.94 108 SER B N 1
ATOM 2092 C CA . SER B 1 108 ? 14.312 -23.844 -3.725 1 94.94 108 SER B CA 1
ATOM 2093 C C . SER B 1 108 ? 12.984 -23.609 -3.008 1 94.94 108 SER B C 1
ATOM 2095 O O . SER B 1 108 ? 12.945 -23.484 -1.782 1 94.94 108 SER B O 1
ATOM 2097 N N . VAL B 1 109 ? 11.93 -23.453 -3.73 1 97.19 109 VAL B N 1
ATOM 2098 C CA . VAL B 1 109 ? 10.641 -23.188 -3.1 1 97.19 109 VAL B CA 1
ATOM 2099 C C . VAL B 1 109 ? 9.57 -24.094 -3.689 1 97.19 109 VAL B C 1
ATOM 2101 O O . VAL B 1 109 ? 9.531 -24.312 -4.902 1 97.19 109 VAL B O 1
ATOM 2104 N N . SER B 1 110 ? 8.727 -24.734 -2.816 1 98.25 110 SER B N 1
ATOM 2105 C CA . SER B 1 110 ? 7.574 -25.484 -3.301 1 98.25 110 SER B CA 1
ATOM 2106 C C . SER B 1 110 ? 6.551 -24.578 -3.969 1 98.25 110 SER B C 1
ATOM 2108 O O . SER B 1 110 ? 6.176 -23.547 -3.412 1 98.25 110 SER B O 1
AT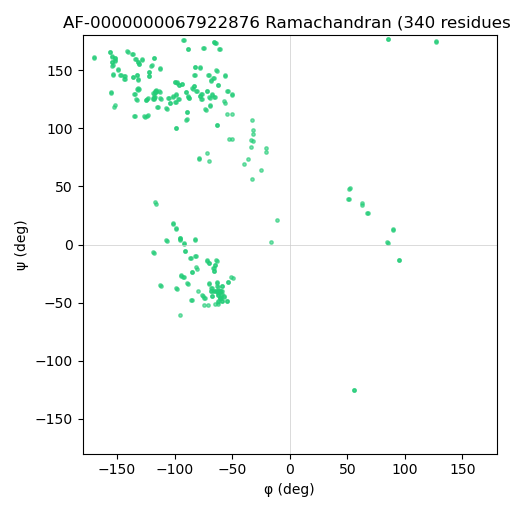OM 2110 N N . HIS B 1 111 ? 6.172 -24.906 -5.172 1 98.75 111 HIS B N 1
ATOM 2111 C CA . HIS B 1 111 ? 5.191 -24.125 -5.922 1 98.75 111 HIS B CA 1
ATOM 2112 C C . HIS B 1 111 ? 4.438 -25.016 -6.914 1 98.75 111 HIS B C 1
ATOM 2114 O O . HIS B 1 111 ? 4.879 -26.125 -7.23 1 98.75 111 HIS B O 1
ATOM 2120 N N . ARG B 1 112 ? 3.334 -24.578 -7.352 1 98.44 112 ARG B N 1
ATOM 2121 C CA . ARG B 1 112 ? 2.576 -25.172 -8.445 1 98.44 112 ARG B CA 1
ATOM 2122 C C . ARG B 1 112 ? 2.223 -24.125 -9.5 1 98.44 112 ARG B C 1
ATOM 2124 O O . ARG B 1 112 ? 2.307 -22.922 -9.234 1 98.44 112 ARG B O 1
ATOM 2131 N N . ILE B 1 113 ? 1.942 -24.547 -10.688 1 98.38 113 ILE B N 1
ATOM 2132 C CA . ILE B 1 113 ? 1.612 -23.641 -11.781 1 98.38 113 ILE B CA 1
ATOM 2133 C C . ILE B 1 113 ? 0.096 -23.516 -11.906 1 98.38 113 ILE B C 1
ATOM 2135 O O . ILE B 1 113 ? -0.615 -24.531 -11.953 1 98.38 113 ILE B O 1
ATOM 2139 N N . SER B 1 114 ? -0.394 -22.312 -11.859 1 97.56 114 SER B N 1
ATOM 2140 C CA . SER B 1 114 ? -1.822 -22.062 -12.016 1 97.56 114 SER B CA 1
ATOM 2141 C C . SER B 1 114 ? -2.295 -22.422 -13.422 1 97.56 114 SER B C 1
ATOM 2143 O O . SER B 1 114 ? -1.479 -22.703 -14.297 1 97.56 114 SER B O 1
ATOM 2145 N N . ASP B 1 115 ? -3.617 -22.328 -13.602 1 94.81 115 ASP B N 1
ATOM 2146 C CA . ASP B 1 115 ? -4.207 -22.578 -14.914 1 94.81 115 ASP B CA 1
ATOM 2147 C C . ASP B 1 115 ? -3.762 -21.531 -15.922 1 94.81 115 ASP B C 1
ATOM 2149 O O . ASP B 1 115 ? -3.725 -21.797 -17.125 1 94.81 115 ASP B O 1
ATOM 2153 N N . THR B 1 116 ? -3.363 -20.375 -15.422 1 94.12 116 THR B N 1
ATOM 2154 C CA . THR B 1 116 ? -2.953 -19.297 -16.312 1 94.12 116 THR B CA 1
ATOM 2155 C C . THR B 1 116 ? -1.44 -19.297 -16.5 1 94.12 116 THR B C 1
ATOM 2157 O O . THR B 1 116 ? -0.883 -18.375 -17.094 1 94.12 116 THR B O 1
ATOM 2160 N N . GLY B 1 117 ? -0.803 -20.281 -15.953 1 97.5 117 GLY B N 1
ATOM 2161 C CA . GLY B 1 117 ? 0.616 -20.469 -16.203 1 97.5 117 GLY B CA 1
ATOM 2162 C C . GLY B 1 117 ? 1.503 -19.75 -15.219 1 97.5 117 GLY B C 1
ATOM 2163 O O . GLY B 1 117 ? 2.709 -19.609 -15.438 1 97.5 117 GLY B O 1
ATOM 2164 N N . LEU B 1 118 ? 0.979 -19.266 -14.125 1 98.69 118 LEU B N 1
ATOM 2165 C CA . LEU B 1 118 ? 1.751 -18.5 -13.148 1 98.69 118 LEU B CA 1
ATOM 2166 C C . LEU B 1 118 ? 2.148 -19.391 -11.969 1 98.69 118 LEU B C 1
ATOM 2168 O O . LEU B 1 118 ? 1.354 -20.219 -11.508 1 98.69 118 LEU B O 1
ATOM 2172 N N . PRO B 1 119 ? 3.311 -19.266 -11.477 1 98.75 119 PRO B N 1
ATOM 2173 C CA . PRO B 1 119 ? 3.688 -20 -10.266 1 98.75 119 PRO B CA 1
ATOM 2174 C C . PRO B 1 119 ? 2.934 -19.531 -9.023 1 98.75 119 PRO B C 1
ATOM 2176 O O . PRO B 1 119 ? 2.861 -18.328 -8.766 1 98.75 119 PRO B O 1
ATOM 2179 N N . LEU B 1 120 ? 2.344 -20.391 -8.305 1 98.88 120 LEU B N 1
ATOM 2180 C CA . LEU B 1 120 ? 1.723 -20.188 -7.004 1 98.88 120 LEU B CA 1
ATOM 2181 C C . LEU B 1 120 ? 2.568 -20.797 -5.895 1 98.88 120 LEU B C 1
ATOM 2183 O O . LEU B 1 120 ? 2.771 -22.016 -5.871 1 98.88 120 LEU B O 1
ATOM 2187 N N . ILE B 1 121 ? 3.055 -20.016 -5.012 1 98.88 121 ILE B N 1
ATOM 2188 C CA . ILE B 1 121 ? 3.947 -20.5 -3.963 1 98.88 121 ILE B CA 1
ATOM 2189 C C . ILE B 1 121 ? 3.141 -21.219 -2.889 1 98.88 121 ILE B C 1
ATOM 2191 O O . ILE B 1 121 ? 2.221 -20.656 -2.301 1 98.88 121 ILE B O 1
ATOM 2195 N N . GLU B 1 122 ? 3.49 -22.422 -2.604 1 98.69 122 GLU B N 1
ATOM 2196 C CA . GLU B 1 122 ? 2.793 -23.203 -1.584 1 98.69 122 GLU B CA 1
ATOM 2197 C C . GLU B 1 122 ? 3.037 -22.625 -0.191 1 98.69 122 GLU B C 1
ATOM 2199 O O . GLU B 1 122 ? 4.145 -22.188 0.12 1 98.69 122 GLU B O 1
ATOM 2204 N N . GLY B 1 123 ? 1.992 -22.641 0.623 1 98.31 123 GLY B N 1
ATOM 2205 C CA . GLY B 1 123 ? 2.111 -22.141 1.983 1 98.31 123 GLY B CA 1
ATOM 2206 C C . GLY B 1 123 ? 1.688 -20.688 2.125 1 98.31 123 GLY B C 1
ATOM 2207 O O . GLY B 1 123 ? 1.51 -20.203 3.24 1 98.31 123 GLY B O 1
ATOM 2208 N N . ALA B 1 124 ? 1.538 -20 0.979 1 98.62 124 ALA B N 1
ATOM 2209 C CA . ALA B 1 124 ? 1.082 -18.609 1.028 1 98.62 124 ALA B CA 1
ATOM 2210 C C . ALA B 1 124 ? -0.33 -18.516 1.599 1 98.62 124 ALA B C 1
ATOM 2212 O O . ALA B 1 124 ? -1.14 -19.422 1.422 1 98.62 124 ALA B O 1
ATOM 2213 N N . VAL B 1 125 ? -0.646 -17.406 2.262 1 98.25 125 VAL B N 1
ATOM 2214 C CA . VAL B 1 125 ? -1.956 -17.141 2.852 1 98.25 125 VAL B CA 1
ATOM 2215 C C . VAL B 1 125 ? -3.012 -17.062 1.752 1 98.25 125 VAL B C 1
ATOM 2217 O O . VAL B 1 125 ? -4.145 -17.516 1.934 1 98.25 125 VAL B O 1
ATOM 2220 N N . SER B 1 126 ? -2.658 -16.453 0.658 1 98.69 126 SER B N 1
ATOM 2221 C CA . SER B 1 126 ? -3.541 -16.312 -0.496 1 98.69 126 SER B CA 1
ATOM 2222 C C . SER B 1 126 ? -2.742 -16.156 -1.786 1 98.69 126 SER B C 1
ATOM 2224 O O . SER B 1 126 ? -1.575 -15.766 -1.757 1 98.69 126 SER B O 1
ATOM 2226 N N . HIS B 1 127 ? -3.373 -16.562 -2.891 1 98.81 127 HIS B N 1
ATOM 2227 C CA . HIS B 1 127 ? -2.914 -16.312 -4.254 1 98.81 127 HIS B CA 1
ATOM 2228 C C . HIS B 1 127 ? -3.91 -15.453 -5.023 1 98.81 127 HIS B C 1
ATOM 2230 O O . HIS B 1 127 ? -5.102 -15.773 -5.078 1 98.81 127 HIS B O 1
ATOM 2236 N N . ILE B 1 128 ? -3.447 -14.367 -5.598 1 98.75 128 ILE B N 1
ATOM 2237 C CA . ILE B 1 128 ? -4.297 -13.484 -6.395 1 98.75 128 ILE B CA 1
ATOM 2238 C C . ILE B 1 128 ? -3.713 -13.336 -7.797 1 98.75 128 ILE B C 1
ATOM 2240 O O . ILE B 1 128 ? -2.66 -12.719 -7.973 1 98.75 128 ILE B O 1
ATOM 2244 N N . VAL B 1 129 ? -4.348 -13.859 -8.766 1 98.81 129 VAL B N 1
ATOM 2245 C CA . VAL B 1 129 ? -3.916 -13.789 -10.156 1 98.81 129 VAL B CA 1
ATOM 2246 C C . VAL B 1 129 ? -4.508 -12.547 -10.82 1 98.81 129 VAL B C 1
ATOM 2248 O O . VAL B 1 129 ? -5.719 -12.312 -10.742 1 98.81 129 VAL B O 1
ATOM 2251 N N . CYS B 1 130 ? -3.645 -11.828 -11.477 1 98.75 130 CYS B N 1
ATOM 2252 C CA . CYS B 1 130 ? -4.07 -10.57 -12.07 1 98.75 130 CYS B CA 1
ATOM 2253 C C . CYS B 1 130 ? -3.582 -10.453 -13.508 1 98.75 130 CYS B C 1
ATOM 2255 O O . CYS B 1 130 ? -2.477 -10.891 -13.828 1 98.75 130 CYS B O 1
ATOM 2257 N N . ASP B 1 131 ? -4.414 -9.805 -14.336 1 98.75 131 ASP B N 1
ATOM 2258 C CA . ASP B 1 131 ? -3.988 -9.273 -15.625 1 98.75 131 ASP B CA 1
ATOM 2259 C C . ASP B 1 131 ? -3.689 -7.777 -15.539 1 98.75 131 ASP B C 1
ATOM 2261 O O . ASP B 1 131 ? -4.523 -7 -15.062 1 98.75 131 ASP B O 1
ATOM 2265 N N . VAL B 1 132 ? -2.533 -7.422 -16.016 1 98.75 132 VAL B N 1
ATOM 2266 C CA . VAL B 1 132 ? -2.145 -6.016 -15.945 1 98.75 132 VAL B CA 1
ATOM 2267 C C . VAL B 1 132 ? -3.008 -5.188 -16.891 1 98.75 132 VAL B C 1
ATOM 2269 O O . VAL B 1 132 ? -3.074 -5.473 -18.094 1 98.75 132 VAL B O 1
ATOM 2272 N N . ASN B 1 133 ? -3.58 -4.203 -16.328 1 97.31 133 ASN B N 1
ATOM 2273 C CA . ASN B 1 133 ? -4.434 -3.295 -17.078 1 97.31 133 ASN B CA 1
ATOM 2274 C C . ASN B 1 133 ? -3.688 -2.023 -17.484 1 97.31 133 ASN B C 1
ATOM 2276 O O . ASN B 1 133 ? -3.936 -1.458 -18.547 1 97.31 133 ASN B O 1
ATOM 2280 N N . SER B 1 134 ? -2.855 -1.541 -16.594 1 97.94 134 SER B N 1
ATOM 2281 C CA . SER B 1 134 ? -2.137 -0.288 -16.797 1 97.94 134 SER B CA 1
ATOM 2282 C C . SER B 1 134 ? -0.759 -0.329 -16.156 1 97.94 134 SER B C 1
ATOM 2284 O O . SER B 1 134 ? -0.565 -1.014 -15.141 1 97.94 134 SER B O 1
ATOM 2286 N N . VAL B 1 135 ? 0.132 0.301 -16.766 1 98.69 135 VAL B N 1
ATOM 2287 C CA . VAL B 1 135 ? 1.468 0.527 -16.234 1 98.69 135 VAL B CA 1
ATOM 2288 C C . VAL B 1 135 ? 1.776 2.023 -16.219 1 98.69 135 VAL B C 1
ATOM 2290 O O . VAL B 1 135 ? 1.657 2.693 -17.25 1 98.69 135 VAL B O 1
ATOM 2293 N N . ILE B 1 136 ? 2.127 2.592 -15.094 1 98.44 136 ILE B N 1
ATOM 2294 C CA . ILE B 1 136 ? 2.42 4.012 -14.922 1 98.44 136 ILE B CA 1
ATOM 2295 C C . ILE B 1 136 ? 3.822 4.184 -14.344 1 98.44 136 ILE B C 1
ATOM 2297 O O . ILE B 1 136 ? 4.152 3.594 -13.312 1 98.44 136 ILE B O 1
ATOM 2301 N N . SER B 1 137 ? 4.637 4.969 -15.047 1 98.44 137 SER B N 1
ATOM 2302 C CA . SER B 1 137 ? 5.98 5.242 -14.555 1 98.44 137 SER B CA 1
ATOM 2303 C C . SER B 1 137 ? 5.98 6.387 -13.547 1 98.44 137 SER B C 1
ATOM 2305 O O . SER B 1 137 ? 5.301 7.395 -13.742 1 98.44 137 SER B O 1
ATOM 2307 N N . SER B 1 138 ? 6.676 6.246 -12.406 1 98.06 138 SER B N 1
ATOM 2308 C CA . SER B 1 138 ? 6.848 7.301 -11.414 1 98.06 138 SER B CA 1
ATOM 2309 C C . SER B 1 138 ? 8.148 7.125 -10.641 1 98.06 138 SER B C 1
ATOM 2311 O O . SER B 1 138 ? 8.352 6.102 -9.984 1 98.06 138 SER B O 1
ATOM 2313 N N . GLY B 1 139 ? 9.023 8.141 -10.742 1 98.19 139 GLY B N 1
ATOM 2314 C CA . GLY B 1 139 ? 10.305 8.047 -10.055 1 98.19 139 GLY B CA 1
ATOM 2315 C C . GLY B 1 139 ? 11.086 6.809 -10.43 1 98.19 139 GLY B C 1
ATOM 2316 O O . GLY B 1 139 ? 11.305 6.539 -11.617 1 98.19 139 GLY B O 1
ATOM 2317 N N . ASP B 1 140 ? 11.461 6.055 -9.406 1 98.69 140 ASP B N 1
ATOM 2318 C CA . ASP B 1 140 ? 12.32 4.898 -9.625 1 98.69 140 ASP B CA 1
ATOM 2319 C C . ASP B 1 140 ? 11.516 3.602 -9.609 1 98.69 140 ASP B C 1
ATOM 2321 O O . ASP B 1 140 ? 12.078 2.514 -9.492 1 98.69 140 ASP B O 1
ATOM 2325 N N . HIS B 1 141 ? 10.188 3.645 -9.781 1 98.69 141 HIS B N 1
ATOM 2326 C CA . HIS B 1 141 ? 9.32 2.467 -9.812 1 98.69 141 HIS B CA 1
ATOM 2327 C C . HIS B 1 141 ? 8.328 2.547 -10.969 1 98.69 141 HIS B C 1
ATOM 2329 O O . HIS B 1 141 ? 8.094 3.625 -11.523 1 98.69 141 HIS B O 1
ATOM 2335 N N . GLU B 1 142 ? 7.809 1.418 -11.344 1 98.81 142 GLU B N 1
ATOM 2336 C CA . GLU B 1 142 ? 6.621 1.268 -12.18 1 98.81 142 GLU B CA 1
ATOM 2337 C C . GLU B 1 142 ? 5.414 0.832 -11.352 1 98.81 142 GLU B C 1
ATOM 2339 O O . GLU B 1 142 ? 5.484 -0.146 -10.609 1 98.81 142 GLU B O 1
ATOM 2344 N N . ILE B 1 143 ? 4.355 1.607 -11.492 1 98.81 143 ILE B N 1
ATOM 2345 C CA . ILE B 1 143 ? 3.08 1.221 -10.898 1 98.81 143 ILE B CA 1
ATOM 2346 C C . ILE B 1 143 ? 2.307 0.33 -11.867 1 98.81 143 ILE B C 1
ATOM 2348 O O . ILE B 1 143 ? 2.109 0.691 -13.023 1 98.81 143 ILE B O 1
ATOM 2352 N N . MET B 1 144 ? 1.902 -0.84 -11.414 1 98.94 144 MET B N 1
ATOM 2353 C CA . MET B 1 144 ? 1.096 -1.736 -12.242 1 98.94 144 MET B CA 1
ATOM 2354 C C . MET B 1 144 ? -0.269 -1.979 -11.609 1 98.94 144 MET B C 1
ATOM 2356 O O . MET B 1 144 ? -0.356 -2.355 -10.438 1 98.94 144 MET B O 1
ATOM 2360 N N . ILE B 1 145 ? -1.271 -1.728 -12.359 1 98.94 145 ILE B N 1
ATOM 2361 C CA . ILE B 1 145 ? -2.641 -2.01 -11.938 1 98.94 145 ILE B CA 1
ATOM 2362 C C . ILE B 1 145 ? -3.113 -3.318 -12.562 1 98.94 145 ILE B C 1
ATOM 2364 O O . ILE B 1 145 ? -3.055 -3.486 -13.789 1 98.94 145 ILE B O 1
ATOM 2368 N N . GLY B 1 146 ? -3.5 -4.215 -11.711 1 98.81 146 GLY B N 1
ATOM 2369 C CA . GLY B 1 146 ? -3.928 -5.527 -12.18 1 98.81 146 GLY B CA 1
ATOM 2370 C C . GLY B 1 146 ? -5.402 -5.789 -11.945 1 98.81 146 GLY B C 1
ATOM 2371 O O . GLY B 1 146 ? -5.91 -5.574 -10.844 1 98.81 146 GLY B O 1
ATOM 2372 N N . ASP B 1 147 ? -6.102 -6.266 -12.984 1 98.75 147 ASP B N 1
ATOM 2373 C CA . ASP B 1 147 ? -7.453 -6.801 -12.844 1 98.75 147 ASP B CA 1
ATOM 2374 C C . ASP B 1 147 ? -7.43 -8.219 -12.273 1 98.75 147 ASP B C 1
ATOM 2376 O O . ASP B 1 147 ? -6.75 -9.094 -12.805 1 98.75 147 ASP B O 1
ATOM 2380 N N . VAL B 1 148 ? -8.188 -8.422 -11.219 1 98.62 148 VAL B N 1
ATOM 2381 C CA . VAL B 1 148 ? -8.18 -9.727 -10.562 1 98.62 148 VAL B CA 1
ATOM 2382 C C . VAL B 1 148 ? -8.898 -10.75 -11.445 1 98.62 148 VAL B C 1
ATOM 2384 O O . VAL B 1 148 ? -10.016 -10.508 -11.898 1 98.62 148 VAL B O 1
ATOM 2387 N N . ARG B 1 149 ? -8.258 -11.883 -11.625 1 97.62 149 ARG B N 1
ATOM 2388 C CA . ARG B 1 149 ? -8.82 -12.953 -12.445 1 97.62 149 ARG B CA 1
ATOM 2389 C C . ARG B 1 149 ? -9.188 -14.164 -11.586 1 97.62 149 ARG B C 1
ATOM 2391 O O . ARG B 1 149 ? -10.141 -14.883 -11.906 1 97.62 149 ARG B O 1
ATOM 2398 N N . ASP B 1 150 ? -8.414 -14.352 -10.633 1 97.44 150 ASP B N 1
ATOM 2399 C CA . ASP B 1 150 ? -8.609 -15.508 -9.766 1 97.44 150 ASP B CA 1
ATOM 2400 C C . ASP B 1 150 ? -8.047 -15.242 -8.367 1 97.44 150 ASP B C 1
ATOM 2402 O O . ASP B 1 150 ? -7.062 -14.516 -8.219 1 97.44 150 ASP B O 1
ATOM 2406 N N . ILE B 1 151 ? -8.703 -15.805 -7.406 1 98.31 151 ILE B N 1
ATOM 2407 C CA . ILE B 1 151 ? -8.25 -15.711 -6.023 1 98.31 151 ILE B CA 1
ATOM 2408 C C . ILE B 1 151 ? -8.344 -17.078 -5.359 1 98.31 151 ILE B C 1
ATOM 2410 O O . ILE B 1 151 ? -9.375 -17.766 -5.461 1 98.31 151 ILE B O 1
ATOM 2414 N N . GLU B 1 152 ? -7.309 -17.484 -4.762 1 97.81 152 GLU B N 1
ATOM 2415 C CA . GLU B 1 152 ? -7.301 -18.609 -3.82 1 97.81 152 GLU B CA 1
ATOM 2416 C C . GLU B 1 152 ? -6.895 -18.141 -2.424 1 97.81 152 GLU B C 1
ATOM 2418 O O . GLU B 1 152 ? -5.906 -17.422 -2.262 1 97.81 152 GLU B O 1
ATOM 2423 N N . HIS B 1 153 ? -7.648 -18.531 -1.442 1 97.88 153 HIS B N 1
ATOM 2424 C CA . HIS B 1 153 ? -7.395 -18.109 -0.07 1 97.88 153 HIS B CA 1
ATOM 2425 C C . HIS B 1 153 ? -7.285 -19.312 0.867 1 97.88 153 HIS B C 1
ATOM 2427 O O . HIS B 1 153 ? -8.281 -19.984 1.137 1 97.88 153 HIS B O 1
ATOM 2433 N N . ALA B 1 154 ? -6.121 -19.578 1.354 1 96.25 154 ALA B N 1
ATOM 2434 C CA . ALA B 1 154 ? -5.887 -20.672 2.293 1 96.25 154 ALA B CA 1
ATOM 2435 C C . ALA B 1 154 ? -5.996 -20.188 3.736 1 96.25 154 ALA B C 1
ATOM 2437 O O . ALA B 1 154 ? -6.324 -20.969 4.637 1 96.25 154 ALA B O 1
ATOM 2438 N N . GLY B 1 155 ? -5.699 -18.906 3.971 1 93.81 155 GLY B N 1
ATOM 2439 C CA . GLY B 1 155 ? -5.699 -18.375 5.32 1 93.81 155 GLY B CA 1
ATOM 2440 C C . GLY B 1 155 ? -4.395 -18.594 6.055 1 93.81 155 GLY B C 1
ATOM 2441 O O . GLY B 1 155 ? -3.453 -19.172 5.496 1 93.81 155 GLY B O 1
ATOM 2442 N N . GLY B 1 156 ? -4.289 -18.062 7.316 1 93.12 156 GLY B N 1
ATOM 2443 C CA . GLY B 1 156 ? -3.088 -18.141 8.133 1 93.12 156 GLY B CA 1
ATOM 2444 C C . GLY B 1 156 ? -2.619 -16.797 8.648 1 93.12 156 GLY B C 1
ATOM 2445 O O . GLY B 1 156 ? -3.211 -15.766 8.32 1 93.12 156 GLY B O 1
ATOM 2446 N N . ASP B 1 157 ? -1.566 -16.891 9.484 1 93.81 157 ASP B N 1
ATOM 2447 C CA . ASP B 1 157 ? -0.971 -15.664 10.016 1 93.81 157 ASP B CA 1
ATOM 2448 C C . ASP B 1 157 ? -0.014 -15.047 9 1 93.81 157 ASP B C 1
ATOM 2450 O O . ASP B 1 157 ? 0.833 -15.734 8.43 1 93.81 157 ASP B O 1
ATOM 2454 N N . PRO B 1 158 ? -0.172 -13.812 8.812 1 95.62 158 PRO B N 1
ATOM 2455 C CA . PRO B 1 158 ? 0.662 -13.164 7.797 1 95.62 158 PRO B CA 1
ATOM 2456 C C . PRO B 1 158 ? 2.082 -12.891 8.289 1 95.62 158 PRO B C 1
ATOM 2458 O O . PRO B 1 158 ? 2.311 -12.773 9.492 1 95.62 158 PRO B O 1
ATOM 2461 N N . LEU B 1 159 ? 3.008 -12.844 7.406 1 96.44 159 LEU B N 1
ATOM 2462 C CA . LEU B 1 159 ? 4.316 -12.234 7.637 1 96.44 159 LEU B CA 1
ATOM 2463 C C . LEU B 1 159 ? 4.23 -10.719 7.582 1 96.44 159 LEU B C 1
ATOM 2465 O O . LEU B 1 159 ? 3.654 -10.156 6.645 1 96.44 159 LEU B O 1
ATOM 2469 N N . ILE B 1 160 ? 4.766 -10.047 8.586 1 97.12 160 ILE B N 1
ATOM 2470 C CA . ILE B 1 160 ? 4.723 -8.594 8.641 1 97.12 160 ILE B CA 1
ATOM 2471 C C . ILE B 1 160 ? 6.145 -8.039 8.648 1 97.12 160 ILE B C 1
ATOM 2473 O O . ILE B 1 160 ? 7.008 -8.523 9.383 1 97.12 160 ILE B O 1
ATOM 2477 N N . HIS B 1 161 ? 6.348 -7.117 7.789 1 97.25 161 HIS B N 1
ATOM 2478 C CA . HIS B 1 161 ? 7.605 -6.375 7.77 1 97.25 161 HIS B CA 1
ATOM 2479 C C . HIS B 1 161 ? 7.449 -5.004 8.414 1 97.25 161 HIS B C 1
ATOM 2481 O O . HIS B 1 161 ? 6.531 -4.254 8.078 1 97.25 161 HIS B O 1
ATOM 2487 N N . PHE B 1 162 ? 8.273 -4.66 9.367 1 96.12 162 PHE B N 1
ATOM 2488 C CA . PHE B 1 162 ? 8.242 -3.424 10.133 1 96.12 162 PHE B CA 1
ATOM 2489 C C . PHE B 1 162 ? 9.625 -3.098 10.688 1 96.12 162 PHE B C 1
ATOM 2491 O O . PHE B 1 162 ? 10.297 -3.967 11.25 1 96.12 162 PHE B O 1
ATOM 2498 N N . LYS B 1 163 ? 10.078 -1.876 10.5 1 94.44 163 LYS B N 1
ATOM 2499 C CA . LYS B 1 163 ? 11.391 -1.432 10.961 1 94.44 163 LYS B CA 1
ATOM 2500 C C . LYS B 1 163 ? 12.484 -2.395 10.516 1 94.44 163 LYS B C 1
ATOM 2502 O O . LYS B 1 163 ? 13.336 -2.793 11.32 1 94.44 163 LYS B O 1
ATOM 2507 N N . ARG B 1 164 ? 12.391 -2.906 9.336 1 92.44 164 ARG B N 1
ATOM 2508 C CA . ARG B 1 164 ? 13.398 -3.723 8.664 1 92.44 164 ARG B CA 1
ATOM 2509 C C . ARG B 1 164 ? 13.555 -5.074 9.352 1 92.44 164 ARG B C 1
ATOM 2511 O O . ARG B 1 164 ? 14.656 -5.629 9.398 1 92.44 164 ARG B O 1
ATOM 2518 N N . SER B 1 165 ? 12.5 -5.449 9.961 1 94.56 165 SER B N 1
ATOM 2519 C CA . SER B 1 165 ? 12.453 -6.754 10.617 1 94.56 165 SER B CA 1
ATOM 2520 C C . SER B 1 165 ? 11.094 -7.418 10.422 1 94.56 165 SER B C 1
ATOM 2522 O O . SER B 1 165 ? 10.133 -6.77 10.008 1 94.56 165 SER B O 1
ATOM 2524 N N . PHE B 1 166 ? 11.078 -8.727 10.734 1 95.31 166 PHE B N 1
ATOM 2525 C CA . PHE B 1 166 ? 9.836 -9.477 10.57 1 95.31 166 PHE B CA 1
ATOM 2526 C C . PHE B 1 166 ? 9.102 -9.594 11.898 1 95.31 166 PHE B C 1
ATOM 2528 O O . PHE B 1 166 ? 9.719 -9.758 12.953 1 95.31 166 PHE B O 1
ATOM 2535 N N . HIS B 1 167 ? 7.824 -9.438 11.734 1 92.75 167 HIS B N 1
ATOM 2536 C CA . HIS B 1 167 ? 6.969 -9.453 12.914 1 92.75 167 HIS B CA 1
ATOM 2537 C C . HIS B 1 167 ? 5.707 -10.273 12.664 1 92.75 167 HIS B C 1
ATOM 2539 O O . HIS B 1 167 ? 5.461 -10.719 11.547 1 92.75 167 HIS B O 1
ATOM 2545 N N . THR B 1 168 ? 5.074 -10.602 13.742 1 88.38 168 THR B N 1
ATOM 2546 C CA . THR B 1 168 ? 3.732 -11.172 13.719 1 88.38 168 THR B CA 1
ATOM 2547 C C . THR B 1 168 ? 2.746 -10.266 14.445 1 88.38 168 THR B C 1
ATOM 2549 O O . THR B 1 168 ? 3.15 -9.32 15.133 1 88.38 168 THR B O 1
ATOM 2552 N N . VAL B 1 169 ? 1.484 -10.492 14.117 1 83.94 169 VAL B N 1
ATOM 2553 C CA . VAL B 1 169 ? 0.469 -9.633 14.711 1 83.94 169 VAL B CA 1
ATOM 2554 C C .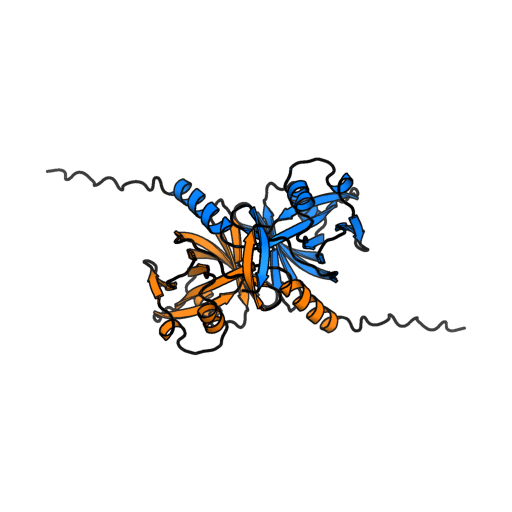 VAL B 1 169 ? -0.086 -10.281 15.977 1 83.94 169 VAL B C 1
ATOM 2556 O O . VAL B 1 169 ? -0.195 -11.508 16.062 1 83.94 169 VAL B O 1
ATOM 2559 N N . GLN B 1 170 ? -0.271 -9.5 16.953 1 82 170 GLN B N 1
ATOM 2560 C CA . GLN B 1 170 ? -1.037 -9.883 18.125 1 82 170 GLN B CA 1
ATOM 2561 C C . GLN B 1 170 ? -2.205 -8.93 18.359 1 82 170 GLN B C 1
ATOM 2563 O O . GLN B 1 170 ? -2.135 -7.758 18 1 82 170 GLN B O 1
ATOM 2568 N N . PRO B 1 171 ? -3.369 -9.57 18.891 1 75.12 171 PRO B N 1
ATOM 2569 C CA . PRO B 1 171 ? -4.504 -8.68 19.172 1 75.12 171 PRO B CA 1
ATOM 2570 C C . PRO B 1 171 ? -4.113 -7.469 20 1 75.12 171 PRO B C 1
ATOM 2572 O O . PRO B 1 171 ? -3.266 -7.574 20.891 1 75.12 171 PRO B O 1
ATOM 2575 N N . GLY B 1 172 ? -4.508 -6.215 19.516 1 67.56 172 GLY B N 1
ATOM 2576 C CA . GLY B 1 172 ? -4.242 -4.996 20.25 1 67.56 172 GLY B CA 1
ATOM 2577 C C . GLY B 1 172 ? -5.066 -4.875 21.531 1 67.56 172 GLY B C 1
ATOM 2578 O O . GLY B 1 172 ? -6.086 -5.551 21.672 1 67.56 172 GLY B O 1
#

Foldseek 3Di:
DPPDDPPPPPCCPDVVVVVVVVQVVLQDKFFKWKKWAAAPVRDIAIAIDGQKDQDDVVQGKIKHKAFLPGPCVVRCVVVQKIKIFFAAQPCVVLNVLRNDPDDPSVVVFDWDADPVGITHGPRGQKIWMWGWDDWDDDDRIIMTMTGTDDMDGPHHWTWMRHSNDTDTDDDD/DPPPDPPPPDPCPDVVVVVVVVQVVLQDKFFKWKKWAAAPVRDIAIAIDRQKDQDDVVQGKIKHKAFLPGPCVVRCVVVQKIKIFFAAQPCVVLNVLRNDPDDPSVVVFDWDADPVGITHGPRGQKIWIWGWDDWDDDDRIIMTMTGTDDMDGPHHWTWMRHSNDTDTDDDD